Protein AF-A0A832D6B7-F1 (afdb_monomer_lite)

Radius of gyration: 20.9 Å; chains: 1; bounding box: 57×61×55 Å

pLDDT: mean 87.67, std 18.03, range [23.06, 98.88]

Sequence (356 aa):
MDGKKWGWEINDWQTPEWAGSMGLACLLVERELPEDTVAAVKRVVASEATHRAQIPPASGYVSDTKLEENAWQGNILALAAAWLKNSTNASLWLEAAKRYLVNTYTVPFPTGNPLDAWVTTQTLYTDWGCENHGIYHPTYLMVGGMSSGDSLLMAKLADPEIGAELEPFAEYNIMNVWSNNLRYMIMESGELAYPSSSTWTLHDYEHNSYLAWIASHFGDPLARYADARLAALVRQQQLVWGDGRFCGPRVPDGFYREAVEARRTAIAWLHWTFAKHPSGNSIPPDEAVVHFPSVKVLAHRSESGFVSVYYASTRPMGWIEPASFGFPNKCVSYHALLGWNLWAWSIGERPRVSHS

Structure (mmCIF, N/CA/C/O backbone):
data_AF-A0A832D6B7-F1
#
_entry.id   AF-A0A832D6B7-F1
#
loop_
_atom_site.group_PDB
_atom_site.id
_atom_site.type_symbol
_atom_site.label_atom_id
_atom_site.label_alt_id
_atom_site.label_comp_id
_atom_site.label_asym_id
_atom_site.label_entity_id
_atom_site.label_seq_id
_atom_site.pdbx_PDB_ins_code
_atom_site.Cartn_x
_atom_site.Cartn_y
_atom_site.Cartn_z
_atom_site.occupancy
_atom_site.B_iso_or_equiv
_atom_site.auth_seq_id
_atom_site.auth_comp_id
_atom_site.auth_asym_id
_atom_site.auth_atom_id
_atom_site.pdbx_PDB_model_num
ATOM 1 N N . MET A 1 1 ? -10.654 -25.409 21.660 1.00 45.38 1 MET A N 1
ATOM 2 C CA . MET A 1 1 ? -9.736 -24.252 21.660 1.00 45.38 1 MET A CA 1
ATOM 3 C C . MET A 1 1 ? -8.562 -24.609 22.551 1.00 45.38 1 MET A C 1
ATOM 5 O O . MET A 1 1 ? -8.780 -25.248 23.571 1.00 45.38 1 MET A O 1
ATOM 9 N N . ASP A 1 2 ? -7.349 -24.274 22.137 1.00 59.38 2 ASP A N 1
ATOM 10 C CA . ASP A 1 2 ? -6.071 -24.660 22.760 1.00 59.38 2 ASP A CA 1
ATOM 11 C C . ASP A 1 2 ? -5.714 -23.864 24.035 1.00 59.38 2 ASP A C 1
ATOM 13 O O . ASP A 1 2 ? -4.664 -24.087 24.630 1.00 59.38 2 ASP A O 1
ATOM 17 N N . GLY A 1 3 ? -6.586 -22.948 24.473 1.00 58.75 3 GLY A N 1
ATOM 18 C CA . GLY A 1 3 ? -6.397 -22.131 25.675 1.00 58.75 3 GLY A CA 1
ATOM 19 C C . GLY A 1 3 ? -5.452 -20.943 25.484 1.00 58.75 3 GLY A C 1
ATOM 20 O O . GLY A 1 3 ? -5.232 -20.194 26.438 1.00 58.75 3 GLY A O 1
ATOM 21 N N . LYS A 1 4 ? -4.917 -20.741 24.273 1.00 63.59 4 LYS A N 1
ATOM 22 C CA . LYS A 1 4 ? -4.085 -19.583 23.946 1.00 63.59 4 LYS A CA 1
ATOM 23 C C . LYS A 1 4 ? -4.953 -18.350 23.701 1.00 63.59 4 LYS A C 1
ATOM 25 O O . LYS A 1 4 ? -6.092 -18.448 23.240 1.00 63.59 4 LYS A O 1
ATOM 30 N N . LYS A 1 5 ? -4.427 -17.178 24.056 1.00 67.25 5 LYS A N 1
ATOM 31 C CA . LYS A 1 5 ? -5.072 -15.891 23.769 1.00 67.25 5 LYS A CA 1
ATOM 32 C C . LYS A 1 5 ? -4.666 -15.447 22.365 1.00 67.25 5 LYS A C 1
ATOM 34 O O . LYS A 1 5 ? -3.537 -15.675 21.958 1.00 67.25 5 LYS A O 1
ATOM 39 N N . TRP A 1 6 ? -5.599 -14.841 21.637 1.00 73.81 6 TRP A N 1
ATOM 40 C CA . TRP A 1 6 ? -5.310 -14.211 20.350 1.00 73.81 6 TRP A CA 1
ATOM 41 C C . TRP A 1 6 ? -4.464 -12.951 20.563 1.00 73.81 6 TRP A C 1
ATOM 43 O O . TRP A 1 6 ? -4.895 -12.086 21.330 1.00 73.81 6 TRP A O 1
ATOM 53 N N . GLY A 1 7 ? -3.333 -12.851 19.861 1.00 72.44 7 GLY A N 1
ATOM 54 C CA . GLY A 1 7 ? -2.425 -11.699 19.858 1.00 72.44 7 GLY A CA 1
ATOM 55 C C . GLY A 1 7 ? -1.543 -11.576 21.106 1.00 72.44 7 GLY A C 1
ATOM 56 O O . GLY A 1 7 ? -1.633 -12.377 22.039 1.00 72.44 7 GLY A O 1
ATOM 57 N N . TRP A 1 8 ? -0.776 -10.480 21.169 1.00 70.00 8 TRP A N 1
ATOM 58 C CA . TRP A 1 8 ? -0.040 -9.998 22.357 1.00 70.00 8 TRP A CA 1
ATOM 59 C C . TRP A 1 8 ? 1.192 -10.797 22.779 1.00 70.00 8 TRP A C 1
ATOM 61 O O . TRP A 1 8 ? 1.760 -10.502 23.836 1.00 70.00 8 TRP A O 1
ATOM 71 N N . GLU A 1 9 ? 1.634 -11.782 21.997 1.00 68.19 9 GLU A N 1
ATOM 72 C CA . GLU A 1 9 ? 2.932 -12.406 22.242 1.00 68.19 9 GLU A CA 1
ATOM 73 C C . GLU A 1 9 ? 4.076 -11.487 21.776 1.00 68.19 9 GLU A C 1
ATOM 75 O O . GLU A 1 9 ? 3.902 -10.605 20.936 1.00 68.19 9 GLU A O 1
ATOM 80 N N . ILE A 1 10 ? 5.273 -11.670 22.345 1.00 52.56 10 ILE A N 1
ATOM 81 C CA . ILE A 1 10 ? 6.420 -10.742 22.237 1.00 52.56 10 ILE A CA 1
ATOM 82 C C . ILE A 1 10 ? 6.938 -10.517 20.795 1.00 52.56 10 ILE A C 1
ATOM 84 O O . ILE A 1 10 ? 7.781 -9.653 20.590 1.00 52.56 10 ILE A O 1
ATOM 88 N N . ASN A 1 11 ? 6.394 -11.198 19.781 1.00 60.25 11 ASN A N 1
ATOM 89 C CA . ASN A 1 11 ? 6.740 -11.007 18.368 1.00 60.25 11 ASN A CA 1
ATOM 90 C C . ASN A 1 11 ? 5.519 -10.938 17.423 1.00 60.25 11 ASN A C 1
ATOM 92 O O . ASN A 1 11 ? 5.688 -11.033 16.208 1.00 60.25 11 ASN A O 1
ATOM 96 N N . ASP A 1 12 ? 4.304 -10.748 17.944 1.00 71.56 12 ASP A N 1
ATOM 97 C CA . ASP A 1 12 ? 3.050 -10.769 17.170 1.00 71.56 12 ASP A CA 1
ATOM 98 C C . ASP A 1 12 ? 2.774 -9.437 16.451 1.00 71.56 12 ASP A C 1
ATOM 100 O O . ASP A 1 12 ? 1.726 -8.807 16.580 1.00 71.56 12 ASP A O 1
ATOM 104 N N . TRP A 1 13 ? 3.738 -8.957 15.668 1.00 75.62 13 TRP A N 1
ATOM 105 C CA . TRP A 1 13 ? 3.576 -7.700 14.942 1.00 75.62 13 TRP A CA 1
ATOM 106 C C . TRP A 1 13 ? 2.604 -7.817 13.755 1.00 75.62 13 TRP A C 1
ATOM 108 O O . TRP A 1 13 ? 2.063 -6.798 13.339 1.00 75.62 13 TRP A O 1
ATOM 118 N N . GLN A 1 14 ? 2.335 -9.026 13.248 1.00 84.06 14 GLN A N 1
ATOM 119 C CA . GLN A 1 14 ? 1.423 -9.266 12.117 1.00 84.06 14 GLN A CA 1
ATOM 120 C C . GL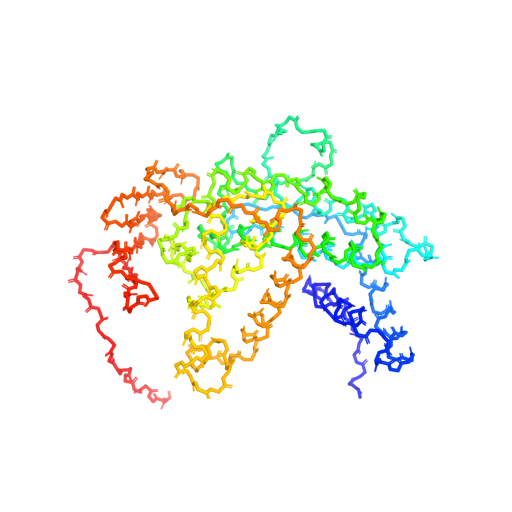N A 1 14 ? -0.040 -9.478 12.533 1.00 84.06 14 GLN A C 1
ATOM 122 O O . GLN A 1 14 ? -0.939 -9.344 11.705 1.00 84.06 14 GLN A O 1
ATOM 127 N N . THR A 1 15 ? -0.325 -9.769 13.807 1.00 87.69 15 THR A N 1
ATOM 128 C CA . THR A 1 15 ? -1.707 -10.040 14.247 1.00 87.69 15 THR A CA 1
ATOM 129 C C . THR A 1 15 ? -2.681 -8.890 13.986 1.00 87.69 15 THR A C 1
ATOM 131 O O . THR A 1 15 ? -3.836 -9.184 13.664 1.00 87.69 15 THR A O 1
ATOM 134 N N . PRO A 1 16 ? -2.274 -7.604 14.014 1.00 88.19 16 PRO A N 1
ATOM 135 C CA . PRO A 1 16 ? -3.167 -6.507 13.656 1.00 88.19 16 PRO A CA 1
ATOM 136 C C . PRO A 1 16 ? -3.587 -6.511 12.182 1.00 88.19 16 PRO A C 1
ATOM 138 O O . PRO A 1 16 ? -4.742 -6.212 11.886 1.00 88.19 16 PRO A O 1
ATOM 141 N N . GLU A 1 17 ? -2.697 -6.893 11.262 1.00 89.88 17 GLU A N 1
ATOM 142 C CA . GLU A 1 17 ? -3.009 -7.034 9.830 1.00 89.88 17 GLU A CA 1
ATOM 143 C C . GLU A 1 17 ? -4.101 -8.098 9.627 1.00 89.88 17 GLU A C 1
ATOM 145 O O . GLU A 1 17 ? -5.111 -7.885 8.942 1.00 89.88 17 GLU A O 1
ATOM 150 N N . TRP A 1 18 ? -3.932 -9.245 10.289 1.00 91.06 18 TRP A N 1
ATOM 151 C CA . TRP A 1 18 ? -4.872 -10.362 10.212 1.00 91.06 18 TRP A CA 1
ATOM 152 C C . TRP A 1 18 ? -6.204 -10.020 10.872 1.00 91.06 18 TRP A C 1
ATOM 154 O O . TRP A 1 18 ? -7.260 -10.313 10.311 1.00 91.06 18 TRP A O 1
ATOM 164 N N . ALA A 1 19 ? -6.173 -9.348 12.024 1.00 93.75 19 ALA A N 1
ATOM 165 C CA . ALA A 1 19 ? -7.371 -8.872 12.701 1.00 93.75 19 ALA A CA 1
ATOM 166 C C . ALA A 1 19 ? -8.118 -7.821 11.868 1.00 93.75 19 ALA A C 1
ATOM 168 O O . ALA A 1 19 ? -9.347 -7.847 11.826 1.00 93.75 19 ALA A O 1
ATOM 169 N N . GLY A 1 20 ? -7.400 -6.936 11.169 1.00 94.75 20 GLY A N 1
ATOM 170 C CA . GLY A 1 20 ? -7.988 -5.946 10.267 1.00 94.75 20 GLY A CA 1
ATOM 171 C C . GLY A 1 20 ? -8.670 -6.613 9.077 1.00 94.75 20 GLY A C 1
ATOM 172 O O . GLY A 1 20 ? -9.814 -6.300 8.757 1.00 94.75 20 GLY A O 1
ATOM 173 N N . SER A 1 21 ? -8.017 -7.611 8.479 1.00 93.75 21 SER A N 1
ATOM 174 C CA . SER A 1 21 ? -8.579 -8.395 7.373 1.00 93.75 21 SER A CA 1
ATOM 175 C C . SER A 1 21 ? -9.798 -9.221 7.793 1.00 93.75 21 SER A C 1
ATOM 177 O O . SER A 1 21 ? -10.819 -9.206 7.106 1.00 93.75 21 SER A O 1
ATOM 179 N N . MET A 1 22 ? -9.730 -9.897 8.945 1.00 95.50 22 MET A N 1
ATOM 180 C CA . MET A 1 22 ? -10.870 -10.603 9.537 1.00 95.50 22 MET A CA 1
ATOM 181 C C . MET A 1 22 ? -12.023 -9.638 9.841 1.00 95.50 22 MET A C 1
ATOM 183 O O . MET A 1 22 ? -13.182 -9.946 9.562 1.00 95.50 22 MET A O 1
ATOM 187 N N . GLY A 1 23 ? -11.711 -8.470 10.405 1.00 97.62 23 GLY A N 1
ATOM 188 C CA . GLY A 1 23 ? -12.686 -7.435 10.718 1.00 97.62 23 GLY A CA 1
ATOM 189 C C . GLY A 1 23 ? -13.381 -6.896 9.469 1.00 97.62 23 GLY A C 1
ATOM 190 O O . GLY A 1 23 ? -14.606 -6.821 9.457 1.00 97.62 23 GLY A O 1
ATOM 191 N N . LEU A 1 24 ? -12.634 -6.598 8.399 1.00 97.62 24 LEU A N 1
ATOM 192 C CA . LEU A 1 24 ? -13.203 -6.175 7.117 1.00 97.62 24 LEU A CA 1
ATOM 193 C C . LEU A 1 24 ? -14.116 -7.257 6.529 1.00 97.62 24 LEU A C 1
ATOM 195 O O . LEU A 1 24 ? -15.226 -6.950 6.105 1.00 97.62 24 LEU A O 1
ATOM 199 N N . ALA A 1 25 ? -13.683 -8.520 6.531 1.00 96.75 25 ALA A N 1
ATOM 200 C CA . ALA A 1 25 ? -14.519 -9.617 6.054 1.00 96.75 25 ALA A CA 1
ATOM 201 C C . ALA A 1 25 ? -15.834 -9.694 6.847 1.00 96.75 25 ALA A C 1
ATOM 203 O O . ALA A 1 25 ? -16.907 -9.752 6.253 1.00 96.75 25 ALA A O 1
ATOM 204 N N . CYS A 1 26 ? -15.765 -9.613 8.180 1.00 98.19 26 CYS A N 1
ATOM 205 C CA . CYS A 1 26 ? -16.951 -9.609 9.034 1.00 98.19 26 CYS A CA 1
ATOM 206 C C . CYS A 1 26 ? -17.854 -8.394 8.792 1.00 98.19 26 CYS A C 1
ATOM 208 O O . CYS A 1 26 ? -19.067 -8.556 8.815 1.00 98.19 26 CYS A O 1
ATOM 210 N N . LEU A 1 27 ? -17.293 -7.203 8.565 1.00 98.06 27 LEU A N 1
ATOM 211 C CA . LEU A 1 27 ? -18.047 -5.995 8.222 1.00 98.06 27 LEU A CA 1
ATOM 212 C C . LEU A 1 27 ? -18.836 -6.186 6.917 1.00 98.06 27 LEU A C 1
ATOM 214 O O . LEU A 1 27 ? -20.018 -5.854 6.856 1.00 98.06 27 LEU A O 1
ATOM 218 N N . LEU A 1 28 ? -18.201 -6.741 5.879 1.00 97.19 28 LEU A N 1
ATOM 219 C CA . LEU A 1 28 ? -18.809 -6.904 4.553 1.00 97.19 28 LEU A CA 1
ATOM 220 C C . LEU A 1 28 ? -20.013 -7.856 4.555 1.00 97.19 28 LEU A C 1
ATOM 222 O O . LEU A 1 28 ? -20.968 -7.624 3.818 1.00 97.19 28 LEU A O 1
ATOM 226 N N . VAL A 1 29 ? -19.983 -8.899 5.390 1.00 97.00 29 VAL A N 1
ATOM 227 C CA . VAL A 1 29 ? -21.064 -9.895 5.505 1.00 97.00 29 VAL A CA 1
ATOM 228 C C . VAL A 1 29 ? -21.764 -9.855 6.866 1.00 97.00 29 VAL A C 1
ATOM 230 O O . VAL A 1 29 ? -22.367 -10.838 7.286 1.00 97.00 29 VAL A O 1
ATOM 233 N N . GLU A 1 30 ? -21.710 -8.723 7.578 1.00 96.81 30 GLU A N 1
ATOM 234 C CA . GLU A 1 30 ? -22.177 -8.611 8.972 1.00 96.81 30 GLU A CA 1
ATOM 235 C C . GLU A 1 30 ? -23.630 -9.084 9.141 1.00 96.81 30 GLU A C 1
ATOM 237 O O . GLU A 1 30 ? -23.966 -9.739 10.123 1.00 96.81 30 GLU A O 1
ATOM 242 N N . ARG A 1 31 ? -24.481 -8.811 8.143 1.00 97.12 31 ARG A N 1
ATOM 243 C CA . ARG A 1 31 ? -25.907 -9.186 8.126 1.00 97.12 31 ARG A CA 1
ATOM 244 C C . ARG A 1 31 ? -26.164 -10.679 7.901 1.00 97.12 31 ARG A C 1
ATOM 246 O O . ARG A 1 31 ? -27.293 -11.123 8.083 1.00 97.12 31 ARG A O 1
ATOM 253 N N . GLU A 1 32 ? -25.154 -11.428 7.476 1.00 97.94 32 GLU A N 1
ATOM 254 C CA . GLU A 1 32 ? -25.234 -12.860 7.164 1.00 97.94 32 GLU A CA 1
ATOM 255 C C . GLU A 1 32 ? -24.622 -13.729 8.274 1.00 97.94 32 GLU A C 1
ATOM 257 O O . GLU A 1 32 ? -24.730 -14.955 8.241 1.00 97.94 32 GLU A O 1
ATOM 262 N N . LEU A 1 33 ? -23.988 -13.106 9.273 1.00 97.81 33 LEU A N 1
ATOM 263 C CA . LEU A 1 33 ? -23.317 -13.785 10.375 1.00 97.81 33 LEU A CA 1
ATOM 264 C C . LEU A 1 33 ? -24.171 -13.778 11.655 1.00 97.81 33 LEU A C 1
ATOM 266 O O . LEU A 1 33 ? -24.911 -12.825 11.901 1.00 97.81 33 LEU A O 1
ATOM 270 N N . PRO A 1 34 ? -24.046 -14.801 12.525 1.00 98.25 34 PRO A N 1
ATOM 271 C CA . PRO A 1 34 ? -24.654 -14.771 13.852 1.00 98.25 34 PRO A CA 1
ATOM 272 C C . PRO A 1 34 ? -24.178 -13.566 14.675 1.00 98.25 34 PRO A C 1
ATOM 274 O O . PRO A 1 34 ? -22.989 -13.238 14.672 1.00 98.25 34 PRO A O 1
ATOM 277 N N . GLU A 1 35 ? -25.079 -12.958 15.450 1.00 97.56 35 GLU A N 1
ATOM 278 C CA . GLU A 1 35 ? -24.768 -11.782 16.280 1.00 97.56 35 GLU A CA 1
ATOM 279 C C . GLU A 1 35 ? -23.586 -12.030 17.232 1.00 97.56 35 GLU A C 1
ATOM 281 O O . GLU A 1 35 ? -22.700 -11.183 17.360 1.00 97.56 35 GLU A O 1
ATOM 286 N N . ASP A 1 36 ? -23.508 -13.222 17.832 1.00 97.75 36 ASP A N 1
ATOM 287 C CA . ASP A 1 36 ? -22.401 -13.614 18.712 1.00 97.75 36 ASP A CA 1
ATOM 288 C C . ASP A 1 36 ? -21.052 -13.675 17.979 1.00 97.75 36 ASP A C 1
ATOM 290 O O . ASP A 1 36 ? -20.014 -13.325 18.553 1.00 97.75 36 ASP A O 1
ATOM 294 N N . THR A 1 37 ? -21.054 -14.084 16.705 1.00 97.50 37 THR A N 1
ATOM 295 C CA . THR A 1 37 ? -19.859 -14.106 15.850 1.00 97.50 37 THR A CA 1
ATOM 296 C C . THR A 1 37 ? -19.395 -12.686 15.556 1.00 97.50 37 THR A C 1
ATOM 298 O O . THR A 1 37 ? -18.225 -12.371 15.775 1.00 97.50 37 THR A O 1
ATOM 301 N N . VAL A 1 38 ? -20.312 -11.805 15.147 1.00 98.38 38 VAL A N 1
ATOM 302 C CA . VAL A 1 38 ? -20.013 -10.385 14.906 1.00 98.38 38 VAL A CA 1
ATOM 303 C C . VAL A 1 38 ? -19.473 -9.730 16.178 1.00 98.38 38 VAL A C 1
ATOM 305 O O . VAL A 1 38 ? -18.436 -9.063 16.154 1.00 98.38 38 VAL A O 1
ATOM 308 N N . ALA A 1 39 ? -20.121 -9.966 17.321 1.00 97.44 39 ALA A N 1
ATOM 309 C CA . ALA A 1 39 ? -19.680 -9.446 18.608 1.00 97.44 39 ALA A CA 1
ATOM 310 C C . ALA A 1 39 ? -18.283 -9.962 18.995 1.00 97.44 39 ALA A C 1
ATOM 312 O O . ALA A 1 39 ? -17.484 -9.205 19.549 1.00 97.44 39 ALA A O 1
ATOM 313 N N . ALA A 1 40 ? -17.959 -11.226 18.706 1.00 96.44 40 ALA A N 1
ATOM 314 C CA . ALA A 1 40 ? -16.630 -11.783 18.948 1.00 96.44 40 ALA A CA 1
ATOM 315 C C . ALA A 1 40 ? -15.550 -11.120 18.086 1.00 96.44 40 ALA A C 1
ATOM 317 O O . ALA A 1 40 ? -14.513 -10.730 18.624 1.00 96.44 40 ALA A O 1
ATOM 318 N N . VAL A 1 41 ? -15.810 -10.919 16.792 1.00 97.31 41 VAL A N 1
ATOM 319 C CA . VAL A 1 41 ? -14.871 -10.234 15.890 1.00 97.31 41 VAL A CA 1
ATOM 320 C C . VAL A 1 41 ? -14.652 -8.787 16.330 1.00 97.31 41 VAL A C 1
ATOM 322 O O . VAL A 1 41 ? -13.507 -8.355 16.460 1.00 97.31 41 VAL A O 1
ATOM 325 N N . LYS A 1 42 ? -15.724 -8.055 16.663 1.00 97.94 42 LYS A N 1
ATOM 326 C CA . LYS A 1 42 ? -15.626 -6.680 17.181 1.00 97.94 42 LYS A CA 1
ATOM 327 C C . LYS A 1 42 ? -14.778 -6.592 18.453 1.00 97.94 42 LYS A C 1
ATOM 329 O O . LYS A 1 42 ? -14.015 -5.640 18.603 1.00 97.94 42 LYS A O 1
ATOM 334 N N . ARG A 1 43 ? -14.849 -7.589 19.349 1.00 96.38 43 ARG A N 1
ATOM 335 C CA . ARG A 1 43 ? -13.975 -7.656 20.537 1.00 96.38 43 ARG A CA 1
ATOM 336 C C . ARG A 1 43 ? -12.502 -7.830 20.169 1.00 96.38 43 ARG A C 1
ATOM 338 O O . ARG A 1 43 ? -11.670 -7.155 20.768 1.00 96.38 43 ARG A O 1
ATOM 345 N N . VAL A 1 44 ? -12.179 -8.693 19.201 1.00 95.56 44 VAL A N 1
ATOM 346 C CA . VAL A 1 44 ? -10.793 -8.862 18.723 1.00 95.56 44 VAL A CA 1
ATOM 347 C C . VAL A 1 44 ? -10.282 -7.558 18.114 1.00 95.56 44 VAL A C 1
ATOM 349 O O . VAL A 1 44 ? -9.216 -7.089 18.505 1.00 95.56 44 VAL A O 1
ATOM 352 N N . VAL A 1 45 ? -11.078 -6.926 17.244 1.00 97.69 45 VAL A N 1
ATOM 353 C CA . VAL A 1 45 ? -10.730 -5.647 16.608 1.00 97.69 45 VAL A CA 1
ATOM 354 C C . VAL A 1 45 ? -10.473 -4.555 17.645 1.00 97.69 45 VAL A C 1
ATOM 356 O O . VAL A 1 45 ? -9.430 -3.906 17.608 1.00 97.69 45 VAL A O 1
ATOM 359 N N . ALA A 1 46 ? -11.379 -4.388 18.612 1.00 97.62 46 ALA A N 1
ATOM 360 C CA . ALA A 1 46 ? -11.217 -3.410 19.685 1.00 97.62 46 ALA A CA 1
ATOM 361 C C . ALA A 1 46 ? -9.961 -3.673 20.530 1.00 97.62 46 ALA A C 1
ATOM 363 O O . ALA A 1 46 ? -9.261 -2.728 20.900 1.00 97.62 46 ALA A O 1
ATOM 364 N N . SER A 1 47 ? -9.676 -4.943 20.840 1.00 95.12 47 SER A N 1
ATOM 365 C CA . SER A 1 47 ? -8.494 -5.336 21.607 1.00 95.12 47 SER A CA 1
ATOM 366 C C . SER A 1 47 ? -7.224 -4.943 20.853 1.00 95.12 47 SER A C 1
ATOM 368 O O . SER A 1 47 ? -6.432 -4.156 21.369 1.00 95.12 47 SER A O 1
ATOM 370 N N . GLU A 1 48 ? -7.051 -5.441 19.626 1.00 95.12 48 GLU A N 1
ATOM 371 C CA . GLU A 1 48 ? -5.857 -5.213 18.798 1.00 95.12 48 GLU A CA 1
ATOM 372 C C . GLU A 1 48 ? -5.625 -3.720 18.534 1.00 95.12 48 GLU A C 1
ATOM 374 O O . GLU A 1 48 ? -4.528 -3.204 18.761 1.00 95.12 48 GLU A O 1
ATOM 379 N N . ALA A 1 49 ? -6.677 -2.983 18.159 1.00 97.12 49 ALA A N 1
ATOM 380 C CA . ALA A 1 49 ? -6.593 -1.543 17.934 1.00 97.12 49 ALA A CA 1
ATOM 381 C C . ALA A 1 49 ? -6.183 -0.777 19.200 1.00 97.12 49 ALA A C 1
ATOM 383 O O . ALA A 1 49 ? -5.369 0.143 19.134 1.00 97.12 49 ALA A O 1
ATOM 384 N N . THR A 1 50 ? -6.707 -1.160 20.370 1.00 96.69 50 THR A N 1
ATOM 385 C CA . THR A 1 50 ? -6.383 -0.484 21.639 1.00 96.69 50 THR A CA 1
ATOM 386 C C . THR A 1 50 ? -4.909 -0.600 21.983 1.00 96.69 50 THR A C 1
ATOM 388 O O . THR A 1 50 ? -4.326 0.355 22.490 1.00 96.69 50 THR A O 1
ATOM 391 N N . HIS A 1 51 ? -4.286 -1.728 21.677 1.00 94.12 51 HIS A N 1
ATOM 392 C CA . HIS A 1 51 ? -2.856 -1.895 21.897 1.00 94.12 51 HIS A CA 1
ATOM 393 C C . HIS A 1 51 ? -1.993 -1.276 20.858 1.00 94.12 51 HIS A C 1
ATOM 395 O O . HIS A 1 51 ? -1.034 -0.592 21.211 1.00 94.12 51 HIS A O 1
ATOM 401 N N . ARG A 1 52 ? -2.361 -1.461 19.593 1.00 94.31 52 ARG A N 1
ATOM 402 C CA . ARG A 1 52 ? -1.620 -0.837 18.520 1.00 94.31 52 ARG A CA 1
ATOM 403 C C . ARG A 1 52 ? -1.603 0.681 18.679 1.00 94.31 52 ARG A C 1
ATOM 405 O O . ARG A 1 52 ? -0.575 1.298 18.439 1.00 94.31 52 ARG A O 1
ATOM 412 N N . ALA A 1 53 ? -2.678 1.276 19.199 1.00 97.25 53 ALA A N 1
ATOM 413 C CA . ALA A 1 53 ? -2.741 2.708 19.474 1.00 97.25 53 ALA A CA 1
ATOM 414 C C . ALA A 1 53 ? -1.717 3.214 20.511 1.00 97.25 53 ALA A C 1
ATOM 416 O O . ALA A 1 53 ? -1.422 4.410 20.511 1.00 97.25 53 ALA A O 1
ATOM 417 N N . GLN A 1 54 ? -1.170 2.335 21.363 1.00 95.25 54 GLN A N 1
ATOM 418 C CA . GLN A 1 54 ? -0.134 2.666 22.355 1.00 95.25 54 GLN A CA 1
ATOM 419 C C . GLN A 1 54 ? 1.293 2.541 21.810 1.00 95.25 54 GLN A C 1
ATOM 421 O O . GLN A 1 54 ? 2.247 2.895 22.501 1.00 95.25 54 GLN A O 1
ATOM 426 N N . ILE A 1 55 ? 1.458 2.016 20.596 1.00 94.69 55 ILE A N 1
ATOM 427 C CA . ILE A 1 55 ? 2.761 1.772 19.983 1.00 94.69 55 ILE A CA 1
ATOM 428 C C . ILE A 1 55 ? 2.984 2.848 18.911 1.00 94.69 55 ILE A C 1
ATOM 430 O O . ILE A 1 55 ? 2.105 3.066 18.075 1.00 94.69 55 ILE A O 1
ATOM 434 N N . PRO A 1 56 ? 4.121 3.564 18.921 1.00 96.56 56 PRO A N 1
ATOM 435 C CA . PRO A 1 56 ? 4.424 4.523 17.867 1.00 96.56 56 PRO A CA 1
ATOM 436 C C . PRO A 1 56 ? 4.782 3.810 16.545 1.00 96.56 56 PRO A C 1
ATOM 438 O O . PRO A 1 56 ? 5.277 2.678 16.571 1.00 96.56 56 PRO A O 1
ATOM 441 N N . PRO A 1 57 ? 4.584 4.462 15.383 1.00 97.31 57 PRO A N 1
ATOM 442 C CA . PRO A 1 57 ? 5.143 3.999 14.114 1.00 97.31 57 PRO A CA 1
ATOM 443 C C . PRO A 1 57 ? 6.669 3.855 14.190 1.00 97.31 57 PRO A C 1
ATOM 445 O O . PRO A 1 57 ? 7.342 4.636 14.869 1.00 97.31 57 PRO A O 1
ATOM 448 N N . ALA A 1 58 ? 7.220 2.863 13.493 1.00 96.31 58 ALA A N 1
ATOM 449 C CA . ALA A 1 58 ? 8.650 2.569 13.507 1.00 96.31 58 ALA A CA 1
ATOM 450 C C . ALA A 1 58 ? 9.381 3.240 12.335 1.00 96.31 58 ALA A C 1
ATOM 452 O O . ALA A 1 58 ? 8.809 3.472 11.272 1.00 96.31 58 ALA A O 1
ATOM 453 N N . SER A 1 59 ? 10.664 3.540 12.532 1.00 97.19 59 SER A N 1
ATOM 454 C CA . SER A 1 59 ? 11.558 4.073 11.499 1.00 97.19 59 SER A CA 1
ATOM 455 C C . SER A 1 59 ? 12.520 2.983 11.027 1.00 97.19 59 SER A C 1
ATOM 457 O O . SER A 1 59 ? 12.973 2.172 11.835 1.00 97.19 59 SER A O 1
ATOM 459 N N . GLY A 1 60 ? 12.850 2.983 9.740 1.00 97.06 60 GLY A N 1
ATOM 460 C CA . GLY A 1 60 ? 13.754 2.022 9.115 1.00 97.06 60 GLY A CA 1
ATOM 461 C C . GLY A 1 60 ? 13.656 2.140 7.601 1.00 97.06 60 GLY A C 1
ATOM 462 O O . GLY A 1 60 ? 12.554 2.149 7.063 1.00 97.06 60 GLY A O 1
ATOM 463 N N . TYR A 1 61 ? 14.794 2.278 6.923 1.00 96.19 61 TYR A N 1
ATOM 464 C CA . TYR A 1 61 ? 14.857 2.464 5.464 1.00 96.19 61 TYR A CA 1
ATOM 465 C C . TYR A 1 61 ? 16.048 1.752 4.803 1.00 96.19 61 TYR A C 1
ATOM 467 O O . TYR A 1 61 ? 16.029 1.529 3.595 1.00 96.19 61 TYR A O 1
ATOM 475 N N . VAL A 1 62 ? 17.074 1.386 5.584 1.00 95.62 62 VAL A N 1
ATOM 476 C CA . VAL A 1 62 ? 18.262 0.658 5.116 1.00 95.62 62 VAL A CA 1
ATOM 477 C C . VAL A 1 62 ? 18.075 -0.819 5.412 1.00 95.62 62 VAL A C 1
ATOM 479 O O . VAL A 1 62 ? 17.969 -1.184 6.581 1.00 95.62 62 VAL A O 1
ATOM 482 N N . SER A 1 63 ? 18.088 -1.661 4.376 1.00 92.31 63 SER A N 1
ATOM 483 C CA . SER A 1 63 ? 17.938 -3.127 4.436 1.00 92.31 63 SER A CA 1
ATOM 484 C C . SER A 1 63 ? 16.651 -3.698 5.056 1.00 92.31 63 SER A C 1
ATOM 486 O O . SER A 1 63 ? 16.287 -4.816 4.700 1.00 92.31 63 SER A O 1
ATOM 488 N N . ASP A 1 64 ? 15.982 -2.973 5.945 1.00 95.12 64 ASP A N 1
ATOM 489 C CA . ASP A 1 64 ? 14.763 -3.347 6.661 1.00 95.12 64 ASP A CA 1
ATOM 490 C C . ASP A 1 64 ? 13.893 -2.092 6.781 1.00 95.12 64 ASP A C 1
ATOM 492 O O . ASP A 1 64 ? 14.054 -1.274 7.697 1.00 95.12 64 ASP A O 1
ATOM 496 N N . THR A 1 65 ? 13.046 -1.870 5.776 1.00 97.00 65 THR A N 1
ATOM 497 C CA . THR A 1 65 ? 12.128 -0.734 5.813 1.00 97.00 65 THR A CA 1
ATOM 498 C C . THR A 1 65 ? 11.033 -0.981 6.843 1.00 97.00 65 THR A C 1
ATOM 500 O O . THR A 1 65 ? 10.669 -2.122 7.091 1.00 97.00 65 THR A O 1
ATOM 503 N N . LYS A 1 66 ? 10.499 0.091 7.438 1.00 96.81 66 LYS A N 1
ATOM 504 C CA . LYS A 1 66 ? 9.315 0.022 8.310 1.00 96.81 66 LYS A CA 1
ATOM 505 C C . LYS A 1 66 ? 8.028 0.517 7.662 1.00 96.81 66 LYS A C 1
ATOM 507 O O . LYS A 1 66 ? 7.008 0.638 8.339 1.00 96.81 66 LYS A O 1
ATOM 512 N N . LEU A 1 67 ? 8.062 0.810 6.356 1.00 96.75 67 LEU A N 1
ATOM 513 C CA . LEU A 1 67 ? 6.883 1.291 5.631 1.00 96.75 67 LEU A CA 1
ATOM 514 C C . LEU A 1 67 ? 5.741 0.268 5.647 1.00 96.75 67 LEU A C 1
ATOM 516 O O . LEU A 1 67 ? 4.596 0.654 5.866 1.00 96.75 67 LEU A O 1
ATOM 520 N N . GLU A 1 68 ? 6.038 -1.014 5.410 1.00 95.00 68 GLU A N 1
ATOM 521 C CA . GLU A 1 68 ? 5.014 -2.051 5.229 1.00 95.00 68 GLU A CA 1
ATOM 522 C C . GLU A 1 68 ? 4.310 -2.297 6.555 1.00 95.00 68 GLU A C 1
ATOM 524 O O . GLU A 1 68 ? 3.083 -2.234 6.636 1.00 95.00 68 GLU A O 1
ATOM 529 N N . GLU A 1 69 ? 5.094 -2.470 7.617 1.00 94.94 69 GLU A N 1
ATOM 530 C CA . GLU A 1 69 ? 4.563 -2.675 8.950 1.00 94.94 69 GLU A CA 1
ATOM 531 C C . GLU A 1 69 ? 3.734 -1.472 9.381 1.00 94.94 69 GLU A C 1
ATOM 533 O O . GLU A 1 69 ? 2.606 -1.662 9.828 1.00 94.94 69 GLU A O 1
ATOM 538 N N . ASN A 1 70 ? 4.229 -0.239 9.202 1.00 97.44 70 ASN A N 1
ATOM 539 C CA . ASN A 1 70 ? 3.463 0.959 9.550 1.00 97.44 70 ASN A CA 1
ATOM 540 C C . ASN A 1 70 ? 2.112 1.005 8.818 1.00 97.44 70 ASN A C 1
ATOM 542 O O . ASN A 1 70 ? 1.091 1.312 9.439 1.00 97.44 70 ASN A O 1
ATOM 546 N N . ALA A 1 71 ? 2.086 0.647 7.536 1.00 97.00 71 ALA A N 1
ATOM 547 C CA . ALA A 1 71 ? 0.864 0.637 6.748 1.00 97.00 71 ALA A CA 1
ATOM 548 C C . ALA A 1 71 ? -0.116 -0.464 7.192 1.00 97.00 71 ALA A C 1
ATOM 550 O O . ALA A 1 71 ? -1.305 -0.190 7.375 1.00 97.00 71 ALA A O 1
ATOM 551 N N . TRP A 1 72 ? 0.370 -1.686 7.444 1.00 95.44 72 TRP A N 1
ATOM 552 C CA . TRP A 1 72 ? -0.436 -2.796 7.977 1.00 95.44 72 TRP A CA 1
ATOM 553 C C . TRP A 1 72 ? -1.053 -2.465 9.331 1.00 95.44 72 TRP A C 1
ATOM 555 O O . TRP A 1 72 ? -2.235 -2.728 9.562 1.00 95.44 72 TRP A O 1
ATOM 565 N N . GLN A 1 73 ? -0.289 -1.824 10.219 1.00 95.50 73 GLN A N 1
ATOM 566 C CA . GLN A 1 73 ? -0.812 -1.382 11.512 1.00 95.50 73 GLN A CA 1
ATOM 567 C C . GLN A 1 73 ? -1.922 -0.334 11.380 1.00 95.50 73 GLN A C 1
ATOM 569 O O . GLN A 1 73 ? -2.821 -0.280 12.224 1.00 95.50 73 GLN A O 1
ATOM 574 N N . GLY A 1 74 ? -1.891 0.480 10.323 1.00 97.06 74 GLY A N 1
ATOM 575 C CA . GLY A 1 74 ? -2.943 1.445 10.018 1.00 97.06 74 GLY A CA 1
ATOM 576 C C . GLY A 1 74 ? -4.309 0.795 9.776 1.00 97.06 74 GLY A C 1
ATOM 577 O O . GLY A 1 74 ? -5.321 1.361 10.193 1.00 97.06 74 GLY A O 1
ATOM 578 N N . ASN A 1 75 ? -4.354 -0.412 9.191 1.00 97.56 75 ASN A N 1
ATOM 579 C CA . ASN A 1 75 ? -5.606 -1.092 8.833 1.00 97.56 75 ASN A CA 1
ATOM 580 C C . ASN A 1 75 ? -6.512 -1.320 10.044 1.00 97.56 75 ASN A C 1
ATOM 582 O O . ASN A 1 75 ? -7.682 -0.934 10.024 1.00 97.56 75 ASN A O 1
ATOM 586 N N . ILE A 1 76 ? -5.979 -1.926 11.113 1.00 97.88 76 ILE A N 1
ATOM 587 C CA . ILE A 1 76 ? -6.793 -2.253 12.289 1.00 97.88 76 ILE A CA 1
ATOM 588 C C . ILE A 1 76 ? -7.318 -0.995 12.980 1.00 97.88 76 ILE A C 1
ATOM 590 O O . ILE A 1 76 ? -8.446 -0.977 13.467 1.00 97.88 76 ILE A O 1
ATOM 594 N N . LEU A 1 77 ? -6.505 0.064 13.009 1.00 98.69 77 LEU A N 1
ATOM 595 C CA . LEU A 1 77 ? -6.827 1.318 13.675 1.00 98.69 77 LEU A CA 1
ATOM 596 C C . LEU A 1 77 ? -7.908 2.076 12.906 1.00 98.69 77 LEU A C 1
ATOM 598 O O . LEU A 1 77 ? -8.879 2.526 13.513 1.00 98.69 77 LEU A O 1
ATOM 602 N N . ALA A 1 78 ? -7.771 2.160 11.580 1.00 98.75 78 ALA A N 1
ATOM 603 C CA . ALA A 1 78 ? -8.754 2.783 10.701 1.00 98.75 78 ALA A CA 1
ATOM 604 C C . ALA A 1 78 ? -10.101 2.046 10.757 1.00 98.75 78 ALA A C 1
ATOM 606 O O . ALA A 1 78 ? -11.144 2.674 10.953 1.00 98.75 78 ALA A O 1
ATOM 607 N N . LEU A 1 79 ? -10.081 0.710 10.669 1.00 98.81 79 LEU A N 1
ATOM 608 C CA . LEU A 1 79 ? -11.291 -0.101 10.775 1.00 98.81 79 LEU A CA 1
ATOM 609 C C . LEU A 1 79 ? -11.955 0.046 12.148 1.00 98.81 79 LEU A C 1
ATOM 611 O O . LEU A 1 79 ? -13.166 0.236 12.216 1.00 98.81 79 LEU A O 1
ATOM 615 N N . ALA A 1 80 ? -11.192 -0.032 13.243 1.00 98.81 80 ALA A N 1
ATOM 616 C CA . ALA A 1 80 ? -11.747 0.092 14.588 1.00 98.81 80 ALA A CA 1
ATOM 617 C C . ALA A 1 80 ? -12.352 1.481 14.827 1.00 98.81 80 ALA A C 1
ATOM 619 O O . ALA A 1 80 ? -13.462 1.576 15.348 1.00 98.81 80 ALA A O 1
ATOM 620 N N . ALA A 1 81 ? -11.663 2.550 14.415 1.00 98.88 81 ALA A N 1
ATOM 621 C CA . ALA A 1 81 ? -12.165 3.917 14.535 1.00 98.88 81 ALA A CA 1
ATOM 622 C C . ALA A 1 81 ? -13.519 4.105 13.830 1.00 98.88 81 ALA A C 1
ATOM 624 O O . ALA A 1 81 ? -14.411 4.743 14.387 1.00 98.88 81 ALA A O 1
ATOM 625 N N . ALA A 1 82 ? -13.689 3.515 12.643 1.00 98.81 82 ALA A N 1
ATOM 626 C CA . ALA A 1 82 ? -14.907 3.643 11.850 1.00 98.81 82 ALA A CA 1
ATOM 627 C C . ALA A 1 82 ? -16.016 2.662 12.281 1.00 98.81 82 ALA A C 1
ATOM 629 O O . ALA A 1 82 ? -17.126 3.071 12.619 1.00 98.81 82 ALA A O 1
ATOM 630 N N . TRP A 1 83 ? -15.728 1.358 12.333 1.00 98.75 83 TRP A N 1
ATOM 631 C CA . TRP A 1 83 ? -16.736 0.319 12.599 1.00 98.75 83 TRP A CA 1
ATOM 632 C C . TRP A 1 83 ? -17.226 0.319 14.050 1.00 98.75 83 TRP A C 1
ATOM 634 O O . TRP A 1 83 ? -18.357 -0.076 14.338 1.00 98.75 83 TRP A O 1
ATOM 644 N N . LEU A 1 84 ? -16.389 0.795 14.975 1.00 98.50 84 LEU A N 1
ATOM 645 C CA . LEU A 1 84 ? -16.689 0.894 16.400 1.00 98.50 84 LEU A CA 1
ATOM 646 C C . LEU A 1 84 ? -16.734 2.357 16.868 1.00 98.50 84 LEU A C 1
ATOM 648 O O . LEU A 1 84 ? -16.378 2.643 18.010 1.00 98.50 84 LEU A O 1
ATOM 652 N N . LYS A 1 85 ? -17.207 3.282 16.021 1.00 98.31 85 LYS A N 1
ATOM 653 C CA . LYS A 1 85 ? -17.194 4.739 16.275 1.00 98.31 85 LYS A CA 1
ATOM 654 C C . LYS A 1 85 ? -17.836 5.203 17.588 1.00 98.31 85 LYS A C 1
ATOM 656 O O . LYS A 1 85 ? -17.463 6.235 18.129 1.00 98.31 85 LYS A O 1
ATOM 661 N N . ASN A 1 86 ? -18.789 4.435 18.120 1.00 97.81 86 ASN A N 1
ATOM 662 C CA . ASN A 1 86 ? -19.464 4.733 19.390 1.00 97.81 86 ASN A CA 1
ATOM 663 C C . ASN A 1 86 ? -18.687 4.231 20.626 1.00 97.81 86 ASN A C 1
ATOM 665 O O . ASN A 1 86 ? -19.142 4.403 21.756 1.00 97.81 86 ASN A O 1
ATOM 669 N N . SER A 1 87 ? -17.543 3.570 20.431 1.00 98.12 87 SER A N 1
ATOM 670 C CA . SER A 1 87 ? -16.637 3.156 21.505 1.00 98.12 87 SER A CA 1
ATOM 671 C C . SER A 1 87 ? -15.991 4.371 22.167 1.00 98.12 87 SER A C 1
ATOM 673 O O . SER A 1 87 ? -15.596 5.322 21.496 1.00 98.12 87 SER A O 1
ATOM 675 N N . THR A 1 88 ? -15.756 4.299 23.477 1.00 97.94 88 THR A N 1
ATOM 676 C CA . THR A 1 88 ? -14.992 5.326 24.207 1.00 97.94 88 THR A CA 1
ATOM 677 C C . THR A 1 88 ? -13.541 5.447 23.728 1.00 97.94 88 THR A C 1
ATOM 679 O O . THR A 1 88 ? -12.912 6.471 23.971 1.00 97.94 88 THR A O 1
ATOM 682 N N . ASN A 1 89 ? -13.013 4.428 23.039 1.00 98.44 89 ASN A N 1
ATOM 683 C CA . ASN A 1 89 ? -11.659 4.423 22.480 1.00 98.44 89 ASN A CA 1
ATOM 684 C C . ASN A 1 89 ? -11.604 4.862 21.003 1.00 98.44 89 ASN A C 1
ATOM 686 O O . ASN A 1 89 ? -10.514 4.905 20.438 1.00 98.44 89 ASN A O 1
ATOM 690 N N . ALA A 1 90 ? -12.732 5.187 20.359 1.00 98.56 90 ALA A N 1
ATOM 691 C CA . ALA A 1 90 ? -12.757 5.476 18.922 1.00 98.56 90 ALA A CA 1
ATOM 692 C C . ALA A 1 90 ? -11.835 6.643 18.525 1.00 98.56 90 ALA A C 1
ATOM 694 O O . ALA A 1 90 ? -11.081 6.531 17.561 1.00 98.56 90 ALA A O 1
ATOM 695 N N . SER A 1 91 ? -11.819 7.723 19.312 1.00 98.56 91 SER A N 1
ATOM 696 C CA . SER A 1 91 ? -10.932 8.872 19.082 1.00 98.56 91 SER A CA 1
ATOM 697 C C . SER A 1 91 ? -9.449 8.519 19.232 1.00 98.56 91 SER A C 1
ATOM 699 O O . SER A 1 91 ? -8.623 8.984 18.450 1.00 98.56 91 SER A O 1
ATOM 701 N N . LEU A 1 92 ? -9.107 7.653 20.192 1.00 98.69 92 LEU A N 1
ATOM 702 C CA . LEU A 1 92 ? -7.749 7.138 20.375 1.00 98.69 92 LEU A CA 1
ATOM 703 C C . LEU A 1 92 ? -7.292 6.341 19.145 1.00 98.69 92 LEU A C 1
ATOM 705 O O . LEU A 1 92 ? -6.165 6.522 18.680 1.00 98.69 92 LEU A O 1
ATOM 709 N N . TRP A 1 93 ? -8.151 5.463 18.622 1.00 98.81 93 TRP A N 1
ATOM 710 C CA . TRP A 1 93 ? -7.837 4.660 17.440 1.00 98.81 93 TRP A CA 1
ATOM 711 C C . TRP A 1 93 ? -7.712 5.522 16.186 1.00 98.81 93 TRP A C 1
ATOM 713 O O . TRP A 1 93 ? -6.785 5.318 15.408 1.00 98.81 93 TRP A O 1
ATOM 723 N N . LEU A 1 94 ? -8.585 6.519 16.025 1.00 98.88 94 LEU A N 1
ATOM 724 C CA . LEU A 1 94 ? -8.547 7.455 14.904 1.00 98.88 94 LEU A CA 1
ATOM 725 C C . LEU A 1 94 ? -7.245 8.258 14.878 1.00 98.88 94 LEU A C 1
ATOM 727 O O . LEU A 1 94 ? -6.571 8.335 13.852 1.00 98.88 94 LEU A O 1
ATOM 731 N N . GLU A 1 95 ? -6.858 8.813 16.024 1.00 98.81 95 GLU A N 1
ATOM 732 C CA . GLU A 1 95 ? -5.607 9.550 16.168 1.00 98.81 95 GLU A CA 1
ATOM 733 C C . GLU A 1 95 ? -4.392 8.655 15.871 1.00 98.81 95 GLU A C 1
ATOM 735 O O . GLU A 1 95 ? -3.449 9.062 15.191 1.00 98.81 95 GLU A O 1
ATOM 740 N N . ALA A 1 96 ? -4.415 7.405 16.336 1.00 98.75 96 ALA A N 1
ATOM 741 C CA . ALA A 1 96 ? -3.369 6.443 16.020 1.00 98.75 96 ALA A CA 1
ATOM 742 C C . ALA A 1 96 ? -3.330 6.085 14.525 1.00 98.75 96 ALA A C 1
ATOM 744 O O . ALA A 1 96 ? -2.239 6.010 13.961 1.00 98.75 96 ALA A O 1
ATOM 745 N N . ALA A 1 97 ? -4.485 5.906 13.875 1.00 98.88 97 ALA A N 1
ATOM 746 C CA . ALA A 1 97 ? -4.567 5.623 12.443 1.00 98.88 97 ALA A CA 1
ATOM 747 C C . ALA A 1 97 ? -3.908 6.744 11.628 1.00 98.88 97 ALA A C 1
ATOM 749 O O . ALA A 1 97 ? -3.058 6.468 10.784 1.00 98.88 97 ALA A O 1
ATOM 750 N N . LYS A 1 98 ? -4.207 8.010 11.949 1.00 98.81 98 LYS A N 1
ATOM 751 C CA . LYS A 1 98 ? -3.565 9.186 11.335 1.00 98.81 98 LYS A CA 1
ATOM 752 C C . LYS A 1 98 ? -2.041 9.147 11.448 1.00 98.81 98 LYS A C 1
ATOM 754 O O . LYS A 1 98 ? -1.348 9.355 10.452 1.00 98.81 98 LYS A O 1
ATOM 759 N N . ARG A 1 99 ? -1.516 8.831 12.642 1.00 98.62 99 ARG A N 1
ATOM 760 C CA . ARG A 1 99 ? -0.066 8.703 12.872 1.00 98.62 99 ARG A CA 1
ATOM 761 C C . ARG A 1 99 ? 0.554 7.616 11.999 1.00 98.62 99 ARG A C 1
ATOM 763 O O . ARG A 1 99 ? 1.575 7.873 11.372 1.00 98.62 99 ARG A O 1
ATOM 770 N N . TYR A 1 100 ? -0.038 6.425 11.950 1.00 98.69 100 TYR A N 1
ATOM 771 C CA . TYR A 1 100 ? 0.495 5.310 11.160 1.00 98.69 100 TYR A CA 1
ATOM 772 C C . TYR A 1 100 ? 0.444 5.575 9.649 1.00 98.69 100 TYR A C 1
ATOM 774 O O . TYR A 1 100 ? 1.427 5.321 8.953 1.00 98.69 100 TYR A O 1
ATOM 782 N N . LEU A 1 101 ? -0.652 6.155 9.152 1.00 98.75 101 LEU A N 1
ATOM 783 C CA . LEU A 1 101 ? -0.822 6.451 7.729 1.00 98.75 101 LEU A CA 1
ATOM 784 C C . LEU A 1 101 ? 0.206 7.474 7.224 1.00 98.75 101 LEU A C 1
ATOM 786 O O . LEU A 1 101 ? 0.922 7.187 6.267 1.00 98.75 101 LEU A O 1
ATOM 790 N N . VAL A 1 102 ? 0.386 8.603 7.921 1.00 98.25 102 VAL A N 1
ATOM 791 C CA . VAL A 1 102 ? 1.414 9.597 7.540 1.00 98.25 102 VAL A CA 1
ATOM 792 C C . VAL A 1 102 ? 2.832 9.030 7.650 1.00 98.25 102 VAL A C 1
ATOM 794 O O . VAL A 1 102 ? 3.706 9.380 6.863 1.00 98.25 102 VAL A O 1
ATOM 797 N N . ASN A 1 103 ? 3.074 8.107 8.583 1.00 98.38 103 ASN A N 1
ATOM 798 C CA . ASN A 1 103 ? 4.389 7.495 8.784 1.00 98.38 103 ASN A CA 1
ATOM 799 C C . ASN A 1 103 ? 4.651 6.250 7.918 1.00 98.38 103 ASN A C 1
ATOM 801 O O . ASN A 1 103 ? 5.627 5.536 8.146 1.00 98.38 103 ASN A O 1
ATOM 805 N N . THR A 1 104 ? 3.811 5.985 6.914 1.00 98.19 104 THR A N 1
ATOM 806 C CA . THR A 1 104 ? 4.033 4.894 5.954 1.00 98.19 104 THR A CA 1
ATOM 807 C C . THR A 1 104 ? 5.128 5.257 4.951 1.00 98.19 104 THR A C 1
ATOM 809 O O . THR A 1 104 ? 6.127 4.548 4.845 1.00 98.19 104 THR A O 1
ATOM 812 N N . TYR A 1 105 ? 4.992 6.387 4.253 1.00 98.00 105 TYR A N 1
ATOM 813 C CA . TYR A 1 105 ? 5.970 6.860 3.271 1.00 98.00 105 TYR A CA 1
ATOM 814 C C . TYR A 1 105 ? 6.623 8.158 3.727 1.00 98.00 105 TYR A C 1
ATOM 816 O O . TYR A 1 105 ? 6.096 9.252 3.509 1.00 98.00 105 TYR A O 1
ATOM 824 N N . THR A 1 106 ? 7.798 8.041 4.339 1.00 97.62 106 THR A N 1
ATOM 825 C CA . THR A 1 106 ? 8.510 9.176 4.926 1.00 97.62 106 THR A CA 1
ATOM 826 C C . THR A 1 106 ? 9.957 9.233 4.460 1.00 97.62 106 THR A C 1
ATOM 828 O O . THR A 1 106 ? 10.658 8.225 4.363 1.00 97.62 106 THR A O 1
ATOM 831 N N . VAL A 1 107 ? 10.405 10.451 4.180 1.00 95.38 107 VAL A N 1
ATOM 832 C CA . VAL A 1 107 ? 11.773 10.808 3.784 1.00 95.38 107 VAL A CA 1
ATOM 833 C C . VAL A 1 107 ? 12.348 11.765 4.841 1.00 95.38 107 VAL A C 1
ATOM 835 O O . VAL A 1 107 ? 11.574 12.384 5.570 1.00 95.38 107 VAL A O 1
ATOM 838 N N . PRO A 1 108 ? 13.681 11.914 4.972 1.00 88.81 108 PRO A N 1
ATOM 839 C CA . PRO A 1 108 ? 14.299 12.635 6.098 1.00 88.81 108 PRO A CA 1
ATOM 840 C C . PRO A 1 108 ? 14.055 14.155 6.128 1.00 88.81 108 PRO A C 1
ATOM 842 O O . PRO A 1 108 ? 14.547 14.831 7.030 1.00 88.81 108 PRO A O 1
ATOM 845 N N . PHE A 1 109 ? 13.316 14.710 5.166 1.00 78.81 109 PHE A N 1
ATOM 846 C CA . PHE A 1 109 ? 13.007 16.134 5.085 1.00 78.81 109 PHE A CA 1
ATOM 847 C C . PHE A 1 109 ? 11.519 16.348 4.795 1.00 78.81 109 PHE A C 1
ATOM 849 O O . PHE A 1 109 ? 10.927 15.541 4.076 1.00 78.81 109 PHE A O 1
ATOM 856 N N . PRO A 1 110 ? 10.917 17.434 5.315 1.00 72.44 110 PRO A N 1
ATOM 857 C CA . PRO A 1 110 ? 9.534 17.772 5.014 1.00 72.44 110 PRO A CA 1
ATOM 858 C C . PRO A 1 110 ? 9.338 17.929 3.504 1.00 72.44 110 PRO A C 1
ATOM 860 O O . PRO A 1 110 ? 10.169 18.508 2.802 1.00 72.44 110 PRO A O 1
ATOM 863 N N . THR A 1 111 ? 8.217 17.411 3.018 1.00 75.56 111 THR A N 1
ATOM 864 C CA . THR A 1 111 ? 7.824 17.466 1.605 1.00 75.56 111 THR A CA 1
ATOM 865 C C . THR A 1 111 ? 7.125 18.781 1.241 1.00 75.56 111 THR A C 1
ATOM 867 O O . THR A 1 111 ? 6.780 19.000 0.082 1.00 75.56 111 THR A O 1
ATOM 870 N N . GLY A 1 112 ? 6.929 19.669 2.224 1.00 81.94 112 GLY A N 1
ATOM 871 C CA . GLY A 1 112 ? 6.125 20.885 2.101 1.00 81.94 112 GLY A CA 1
ATOM 872 C C . GLY A 1 112 ? 4.630 20.624 2.305 1.00 81.94 112 GLY A C 1
ATOM 873 O O . GLY A 1 112 ? 3.807 21.484 1.994 1.00 81.94 112 GLY A O 1
ATOM 874 N N . ASN A 1 113 ? 4.269 19.443 2.810 1.00 90.19 113 ASN A N 1
ATOM 875 C CA . ASN A 1 113 ? 2.895 19.035 3.054 1.00 90.19 113 ASN A CA 1
ATOM 876 C C . ASN A 1 113 ? 2.468 19.461 4.475 1.00 90.19 113 ASN A C 1
ATOM 878 O O . ASN A 1 113 ? 3.240 19.286 5.418 1.00 90.19 113 ASN A O 1
ATOM 882 N N . PRO A 1 114 ? 1.239 19.971 4.685 1.00 92.12 114 PRO A N 1
ATOM 883 C CA . PRO A 1 114 ? 0.745 20.313 6.024 1.00 92.12 114 PRO A CA 1
ATOM 884 C C . PRO A 1 114 ? 0.827 19.172 7.053 1.00 92.12 114 PRO A C 1
ATOM 886 O O . PRO A 1 114 ? 0.942 19.427 8.251 1.00 92.12 114 PRO A O 1
ATOM 889 N N . LEU A 1 115 ? 0.787 17.918 6.597 1.00 96.06 115 LEU A N 1
ATOM 890 C CA . LEU A 1 115 ? 0.912 16.731 7.438 1.00 96.06 115 LEU A CA 1
ATOM 891 C C . LEU A 1 115 ? 2.358 16.393 7.822 1.00 96.06 115 LEU A C 1
ATOM 893 O O . LEU A 1 115 ? 2.555 15.509 8.647 1.00 96.06 115 LEU A O 1
ATOM 897 N N . ASP A 1 116 ? 3.368 17.114 7.323 1.00 93.62 116 ASP A N 1
ATOM 898 C CA . ASP A 1 116 ? 4.771 16.895 7.706 1.00 93.62 116 ASP A CA 1
ATOM 899 C C . ASP A 1 116 ? 4.983 17.024 9.230 1.00 93.62 116 ASP A C 1
ATOM 901 O O . ASP A 1 116 ? 5.858 16.374 9.793 1.00 93.62 116 ASP A O 1
ATOM 905 N N . ALA A 1 117 ? 4.141 17.796 9.929 1.00 93.69 117 ALA A N 1
ATOM 906 C CA . ALA A 1 117 ? 4.165 17.909 11.391 1.00 93.69 117 ALA A CA 1
ATOM 907 C C . ALA A 1 117 ? 3.814 16.600 12.136 1.00 93.69 117 ALA A C 1
ATOM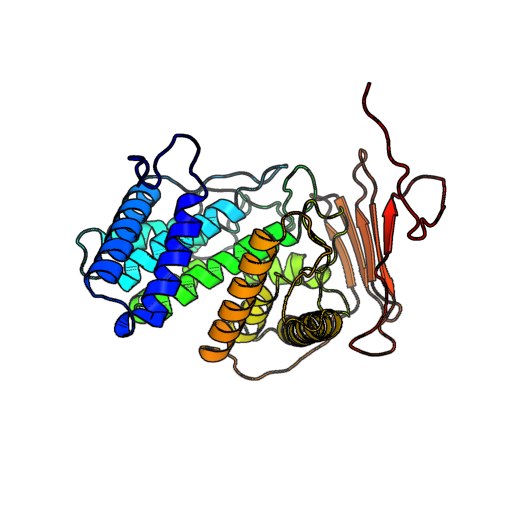 909 O O . ALA A 1 117 ? 4.065 16.496 13.335 1.00 93.69 117 ALA A O 1
ATOM 910 N N . TRP A 1 118 ? 3.232 15.614 11.447 1.00 96.44 118 TRP A N 1
ATOM 911 C CA . TRP A 1 118 ? 2.880 14.296 11.989 1.00 96.44 118 TRP A CA 1
ATOM 912 C C . TRP A 1 118 ? 3.964 13.239 11.738 1.00 96.44 118 TRP A C 1
ATOM 914 O O . TRP A 1 118 ? 3.857 12.111 12.230 1.00 96.44 118 TRP A O 1
ATOM 924 N N . VAL A 1 119 ? 5.001 13.573 10.968 1.00 97.19 119 VAL A N 1
ATOM 925 C CA . VAL A 1 119 ? 6.076 12.646 10.610 1.00 97.19 119 VAL A CA 1
ATOM 926 C C . VAL A 1 119 ? 7.043 12.479 11.782 1.00 97.19 119 VAL A C 1
ATOM 928 O O . VAL A 1 119 ? 7.631 13.436 12.279 1.00 97.19 119 VAL A O 1
ATOM 931 N N . THR A 1 120 ? 7.241 11.231 12.201 1.00 96.88 120 THR A N 1
ATOM 932 C CA . THR A 1 120 ? 8.171 10.815 13.264 1.00 96.88 120 THR A CA 1
ATOM 933 C C . THR A 1 120 ? 9.146 9.732 12.799 1.00 96.88 120 THR A C 1
ATOM 935 O O . THR A 1 120 ? 9.886 9.175 13.608 1.00 96.88 120 THR A O 1
ATOM 938 N N . THR A 1 121 ? 9.125 9.383 11.513 1.00 97.31 121 THR A N 1
ATOM 939 C CA . THR A 1 121 ? 9.855 8.245 10.943 1.00 97.31 121 THR A CA 1
ATOM 940 C C . THR A 1 121 ? 10.598 8.642 9.673 1.00 97.31 121 THR A C 1
ATOM 942 O O . THR A 1 121 ? 10.313 9.671 9.063 1.00 97.31 121 THR A O 1
ATOM 945 N N . GLN A 1 122 ? 11.537 7.792 9.266 1.00 97.50 122 GLN A N 1
ATOM 946 C CA . GLN A 1 122 ? 12.072 7.739 7.915 1.00 97.50 122 GLN A CA 1
ATOM 947 C C . GLN A 1 122 ? 11.954 6.293 7.434 1.00 97.50 122 GLN A C 1
ATOM 949 O O . GLN A 1 122 ? 12.601 5.400 7.989 1.00 97.50 122 GLN A O 1
ATOM 954 N N . THR A 1 123 ? 11.140 6.062 6.408 1.00 98.06 123 THR A N 1
ATOM 955 C CA . THR A 1 123 ? 10.912 4.723 5.853 1.00 98.06 123 THR A CA 1
ATOM 956 C C . THR A 1 123 ? 11.503 4.525 4.459 1.00 98.06 123 THR A C 1
ATOM 958 O O . THR A 1 123 ? 11.677 3.386 4.016 1.00 98.06 123 THR A O 1
ATOM 961 N N . LEU A 1 124 ? 11.867 5.622 3.790 1.00 98.00 124 LEU A N 1
ATOM 962 C CA . LEU A 1 124 ? 12.382 5.655 2.425 1.00 98.00 124 LEU A CA 1
ATOM 963 C C . LEU A 1 124 ? 13.710 6.415 2.317 1.00 98.00 124 LEU A C 1
ATOM 965 O O . LEU A 1 124 ? 14.073 7.253 3.154 1.00 98.00 124 LEU A O 1
ATOM 969 N N . TYR A 1 125 ? 14.424 6.145 1.226 1.00 97.12 125 TYR A N 1
ATOM 970 C CA . TYR A 1 125 ? 15.500 7.006 0.744 1.00 97.12 125 TYR A CA 1
ATOM 971 C C . TYR A 1 125 ? 14.934 8.272 0.086 1.00 97.12 125 TYR A C 1
ATOM 973 O O . TYR A 1 125 ? 13.766 8.338 -0.295 1.00 97.12 125 TYR A O 1
ATOM 981 N N . THR A 1 126 ? 15.775 9.294 -0.082 1.00 94.06 126 THR A N 1
ATOM 982 C CA . THR A 1 126 ? 15.375 10.584 -0.675 1.00 94.06 126 THR A CA 1
ATOM 983 C C . THR A 1 126 ? 14.998 10.495 -2.156 1.00 94.06 126 THR A C 1
ATOM 985 O O . THR A 1 126 ? 14.362 11.409 -2.668 1.00 94.06 126 THR A O 1
ATOM 988 N N . ASP A 1 127 ? 15.381 9.418 -2.845 1.00 93.38 127 ASP A N 1
ATOM 989 C CA . ASP A 1 127 ? 14.969 9.101 -4.220 1.00 93.38 127 ASP A CA 1
ATOM 990 C C . ASP A 1 127 ? 13.692 8.236 -4.276 1.00 93.38 127 ASP A C 1
ATOM 992 O O . ASP A 1 127 ? 13.374 7.654 -5.314 1.00 93.38 127 ASP A O 1
ATOM 996 N N . TRP A 1 128 ? 12.957 8.148 -3.159 1.00 96.38 128 TRP A N 1
ATOM 997 C CA . TRP A 1 128 ? 11.738 7.348 -2.990 1.00 96.38 128 TRP A CA 1
ATOM 998 C C . TRP A 1 128 ? 11.941 5.837 -3.166 1.00 96.38 128 TRP A C 1
ATOM 1000 O O . TRP A 1 128 ? 10.969 5.088 -3.254 1.00 96.38 128 TRP A O 1
ATOM 1010 N N . GLY A 1 129 ? 13.194 5.373 -3.197 1.00 95.94 129 GLY A N 1
ATOM 1011 C CA . GLY A 1 129 ? 13.520 3.958 -3.117 1.00 95.94 129 GLY A CA 1
ATOM 1012 C C . GLY A 1 129 ? 13.328 3.410 -1.702 1.00 95.94 129 GLY A C 1
ATOM 1013 O O . GLY A 1 129 ? 13.467 4.132 -0.711 1.00 95.94 129 GLY A O 1
ATOM 1014 N N . CYS A 1 130 ? 13.060 2.109 -1.601 1.00 95.50 130 CYS A N 1
ATOM 1015 C CA . CYS A 1 130 ? 13.133 1.375 -0.341 1.00 95.50 130 CYS A CA 1
ATOM 1016 C C . CYS A 1 130 ? 14.035 0.151 -0.491 1.00 95.50 130 CYS A C 1
ATOM 1018 O O . CYS A 1 130 ? 14.106 -0.456 -1.566 1.00 95.50 130 CYS A O 1
ATOM 1020 N N . GLU A 1 131 ? 14.679 -0.236 0.605 1.00 94.88 131 GLU A N 1
ATOM 1021 C CA . GLU A 1 131 ? 15.267 -1.559 0.740 1.00 94.88 131 GLU A CA 1
ATOM 1022 C C . GLU A 1 131 ? 14.462 -2.389 1.735 1.00 94.88 131 GLU A C 1
ATOM 1024 O O . GLU A 1 131 ? 14.048 -1.890 2.780 1.00 94.88 131 GLU A O 1
ATOM 1029 N N . ASN A 1 132 ? 14.281 -3.667 1.417 1.00 93.69 132 ASN A N 1
ATOM 1030 C CA . ASN A 1 132 ? 13.867 -4.669 2.384 1.00 93.69 132 ASN A CA 1
ATOM 1031 C C . ASN A 1 132 ? 14.605 -5.982 2.128 1.00 93.69 132 ASN A C 1
ATOM 1033 O O . ASN A 1 132 ? 14.980 -6.273 0.991 1.00 93.69 132 ASN A O 1
ATOM 1037 N N . HIS A 1 133 ? 14.850 -6.765 3.177 1.00 92.38 133 HIS A N 1
ATOM 1038 C CA . HIS A 1 133 ? 15.695 -7.964 3.116 1.00 92.38 133 HIS A CA 1
ATOM 1039 C C . HIS A 1 133 ? 17.069 -7.701 2.456 1.00 92.38 133 HIS A C 1
ATOM 1041 O O . HIS A 1 133 ? 17.627 -8.562 1.774 1.00 92.38 133 HIS A O 1
ATOM 1047 N N . GLY A 1 134 ? 17.617 -6.495 2.647 1.00 91.00 134 GLY A N 1
ATOM 1048 C CA . GLY A 1 134 ? 18.926 -6.089 2.123 1.00 91.00 134 GLY A CA 1
ATOM 1049 C C . GLY A 1 134 ? 18.989 -5.790 0.619 1.00 91.00 134 GLY A C 1
ATOM 1050 O O . GLY A 1 134 ? 20.092 -5.677 0.083 1.00 91.00 134 GLY A O 1
ATOM 1051 N N . ILE A 1 135 ? 17.851 -5.677 -0.072 1.00 92.62 135 ILE A N 1
ATOM 1052 C CA . ILE A 1 135 ? 17.784 -5.363 -1.508 1.00 92.62 135 ILE A CA 1
ATOM 1053 C C . ILE A 1 135 ? 16.727 -4.297 -1.803 1.00 92.62 135 ILE A C 1
ATOM 1055 O O . ILE A 1 135 ? 15.786 -4.132 -1.031 1.00 92.62 135 ILE A O 1
ATOM 1059 N N . TYR A 1 136 ? 16.839 -3.609 -2.947 1.00 94.38 136 TYR A N 1
ATOM 1060 C CA . TYR A 1 136 ? 15.730 -2.806 -3.480 1.00 94.38 136 TYR A CA 1
ATOM 1061 C C . TYR A 1 136 ? 14.471 -3.671 -3.568 1.00 94.38 136 TYR A C 1
ATOM 1063 O O . TYR A 1 136 ? 14.572 -4.815 -4.015 1.00 94.38 136 TYR A O 1
ATOM 1071 N N . HIS A 1 137 ? 13.305 -3.163 -3.165 1.00 92.38 137 HIS A N 1
ATOM 1072 C CA . HIS A 1 137 ? 12.105 -3.998 -3.151 1.00 92.38 137 HIS A CA 1
ATOM 1073 C C . HIS A 1 137 ? 10.832 -3.254 -3.592 1.00 92.38 137 HIS A C 1
ATOM 1075 O O . HIS A 1 137 ? 10.088 -2.743 -2.754 1.00 92.38 137 HIS A O 1
ATOM 1081 N N . PRO A 1 138 ? 10.497 -3.254 -4.898 1.00 93.88 138 PRO A N 1
ATOM 1082 C CA . PRO A 1 138 ? 9.308 -2.561 -5.400 1.00 93.88 138 PRO A CA 1
ATOM 1083 C C . PRO A 1 138 ? 7.997 -3.132 -4.837 1.00 93.88 138 PRO A C 1
ATOM 1085 O O . PRO A 1 138 ? 7.052 -2.375 -4.644 1.00 93.88 138 PRO A O 1
ATOM 1088 N N . THR A 1 139 ? 7.935 -4.426 -4.480 1.00 92.25 139 THR A N 1
ATOM 1089 C CA . THR A 1 139 ? 6.777 -4.969 -3.735 1.00 92.25 139 THR A CA 1
ATOM 1090 C C . THR A 1 139 ? 6.559 -4.264 -2.409 1.00 92.25 139 THR A C 1
ATOM 1092 O O . THR A 1 139 ? 5.425 -3.924 -2.127 1.00 92.25 139 THR A O 1
ATOM 1095 N N . TYR A 1 140 ? 7.598 -4.026 -1.602 1.00 94.31 140 TYR A N 1
ATOM 1096 C CA . TYR A 1 140 ? 7.400 -3.400 -0.291 1.00 94.31 140 TYR A CA 1
ATOM 1097 C C . TYR A 1 140 ? 6.907 -1.973 -0.465 1.00 94.31 140 TYR A C 1
ATOM 1099 O O . TYR A 1 140 ? 5.902 -1.617 0.140 1.00 94.31 140 TYR A O 1
ATOM 1107 N N . LEU A 1 141 ? 7.519 -1.206 -1.381 1.00 95.50 141 LEU A N 1
ATOM 1108 C CA . LEU A 1 141 ? 6.968 0.084 -1.797 1.00 95.50 141 LEU A CA 1
ATOM 1109 C C . LEU A 1 141 ? 5.478 -0.055 -2.114 1.00 95.50 141 LEU A C 1
ATOM 1111 O O . LEU A 1 141 ? 4.680 0.606 -1.468 1.00 95.50 141 LEU A O 1
ATOM 1115 N N . MET A 1 142 ? 5.090 -0.947 -3.023 1.00 95.62 142 MET A N 1
ATOM 1116 C CA . MET A 1 142 ? 3.691 -1.175 -3.390 1.00 95.62 142 MET A CA 1
ATOM 1117 C C . MET A 1 142 ? 2.799 -1.534 -2.187 1.00 95.62 142 MET A C 1
ATOM 1119 O O . MET A 1 142 ? 1.754 -0.909 -2.017 1.00 95.62 142 MET A O 1
ATOM 1123 N N . VAL A 1 143 ? 3.213 -2.464 -1.318 1.00 95.50 143 VAL A N 1
ATOM 1124 C CA . VAL A 1 143 ? 2.418 -2.912 -0.162 1.00 95.50 143 VAL A CA 1
ATOM 1125 C C . VAL A 1 143 ? 2.172 -1.774 0.824 1.00 95.50 143 VAL A C 1
ATOM 1127 O O . VAL A 1 143 ? 1.066 -1.685 1.356 1.00 95.50 143 VAL A O 1
ATOM 1130 N N . GLY A 1 144 ? 3.145 -0.882 1.040 1.00 97.12 144 GLY A N 1
ATOM 1131 C CA . GLY A 1 144 ? 2.949 0.297 1.886 1.00 97.12 144 GLY A CA 1
ATOM 1132 C C . GLY A 1 144 ? 1.750 1.127 1.423 1.00 97.12 144 GLY A C 1
ATOM 1133 O O . GLY A 1 144 ? 0.791 1.322 2.163 1.00 97.12 144 GLY A O 1
ATOM 1134 N N . GLY A 1 145 ? 1.750 1.536 0.156 1.00 97.69 145 GLY A N 1
ATOM 1135 C CA . GLY A 1 145 ? 0.692 2.377 -0.401 1.00 97.69 145 GLY A CA 1
ATOM 1136 C C . GLY A 1 145 ? -0.627 1.634 -0.580 1.00 97.69 145 GLY A C 1
ATOM 1137 O O . GLY A 1 145 ? -1.690 2.205 -0.348 1.00 97.69 145 GLY A O 1
ATOM 1138 N N . MET A 1 146 ? -0.563 0.348 -0.927 1.00 97.44 146 MET A N 1
ATOM 1139 C CA . MET A 1 146 ? -1.720 -0.543 -0.976 1.00 97.44 146 MET A CA 1
ATOM 1140 C C . MET A 1 146 ? -2.413 -0.600 0.380 1.00 97.44 146 MET A C 1
ATOM 1142 O O . MET A 1 146 ? -3.617 -0.413 0.463 1.00 97.44 146 MET A O 1
ATOM 1146 N N . SER A 1 147 ? -1.654 -0.795 1.456 1.00 97.50 147 SER A N 1
ATOM 1147 C CA . SER A 1 147 ? -2.210 -0.958 2.799 1.00 97.50 147 SER A CA 1
ATOM 1148 C C . SER A 1 147 ? -2.712 0.370 3.377 1.00 97.50 147 SER A C 1
ATOM 1150 O O . SER A 1 147 ? -3.712 0.392 4.100 1.00 97.50 147 SER A O 1
ATOM 1152 N N . SER A 1 148 ? -2.106 1.507 3.015 1.00 98.44 148 SER A N 1
ATOM 1153 C CA . SER A 1 148 ? -2.718 2.823 3.254 1.00 98.44 148 SER A CA 1
ATOM 1154 C C . SER A 1 148 ? -4.070 2.939 2.540 1.00 98.44 148 SER A C 1
ATOM 1156 O O . SER A 1 148 ? -5.038 3.433 3.125 1.00 98.44 148 SER A O 1
ATOM 1158 N N . GLY A 1 149 ? -4.160 2.414 1.316 1.00 98.19 149 GLY A N 1
ATOM 1159 C CA . GLY A 1 149 ? -5.397 2.368 0.551 1.00 98.19 149 GLY A CA 1
ATOM 1160 C C . GLY A 1 149 ? -6.478 1.473 1.147 1.00 98.19 149 GLY A C 1
ATOM 1161 O O . GLY A 1 149 ? -7.625 1.903 1.306 1.00 98.19 149 GLY A O 1
ATOM 1162 N N . ASP A 1 150 ? -6.094 0.272 1.577 1.00 97.56 150 ASP A N 1
ATOM 1163 C CA . ASP A 1 150 ? -6.938 -0.655 2.329 1.00 97.56 150 ASP A CA 1
ATOM 1164 C C . ASP A 1 150 ? -7.506 0.030 3.579 1.00 97.56 150 ASP A C 1
ATOM 1166 O O . ASP A 1 150 ? -8.702 -0.068 3.839 1.00 97.56 150 ASP A O 1
ATOM 1170 N N . SER A 1 151 ? -6.683 0.777 4.326 1.00 98.44 151 SER A N 1
ATOM 1171 C CA . SER A 1 151 ? -7.123 1.495 5.533 1.00 98.44 151 SER A CA 1
ATOM 1172 C C . SER A 1 151 ? -8.231 2.502 5.229 1.00 98.44 151 SER A C 1
ATOM 1174 O O . SER A 1 151 ? -9.241 2.543 5.936 1.00 98.44 151 SER A O 1
ATOM 1176 N N . LEU A 1 152 ? -8.065 3.304 4.170 1.00 98.62 152 LEU A N 1
ATOM 1177 C CA . LEU A 1 152 ? -9.082 4.275 3.769 1.00 98.62 152 LEU A CA 1
ATOM 1178 C C . LEU A 1 152 ? -10.362 3.579 3.306 1.00 98.62 152 LEU A C 1
ATOM 1180 O O . LEU A 1 152 ? -11.460 4.004 3.666 1.00 98.62 152 LEU A O 1
ATOM 1184 N N . LEU A 1 153 ? -10.232 2.515 2.512 1.00 98.31 153 LEU A N 1
ATOM 1185 C CA . LEU A 1 153 ? -11.370 1.743 2.027 1.00 98.31 153 LEU A CA 1
ATOM 1186 C C . LEU A 1 153 ? -12.147 1.111 3.191 1.00 98.31 153 LEU A C 1
ATOM 1188 O O . LEU A 1 153 ? -13.365 1.256 3.252 1.00 98.31 153 LEU A O 1
ATOM 1192 N N . MET A 1 154 ? -11.451 0.470 4.134 1.00 98.25 154 MET A N 1
ATOM 1193 C CA . MET A 1 154 ? -12.040 -0.099 5.351 1.00 98.25 154 MET A CA 1
ATOM 1194 C C . MET A 1 154 ? -12.812 0.958 6.143 1.00 98.25 154 MET A C 1
ATOM 1196 O O . MET A 1 154 ? -13.959 0.721 6.521 1.00 98.25 154 MET A O 1
ATOM 1200 N N . ALA A 1 155 ? -12.209 2.133 6.356 1.00 98.62 155 ALA A N 1
ATOM 1201 C CA . ALA A 1 155 ? -12.861 3.230 7.059 1.00 98.62 155 ALA A CA 1
ATOM 1202 C C . ALA A 1 155 ? -14.113 3.712 6.316 1.00 98.62 155 ALA A C 1
ATOM 1204 O O . ALA A 1 155 ? -15.175 3.771 6.920 1.00 98.62 155 ALA A O 1
ATOM 1205 N N . LYS A 1 156 ? -14.030 3.970 5.004 1.00 98.00 156 LYS A N 1
ATOM 1206 C CA . LYS A 1 156 ? -15.167 4.432 4.186 1.00 98.00 156 LYS A CA 1
ATOM 1207 C C . LYS A 1 156 ? -16.334 3.448 4.155 1.00 98.00 156 LYS A C 1
ATOM 1209 O O . LYS A 1 156 ? -17.484 3.877 4.188 1.00 98.00 156 LYS A O 1
ATOM 1214 N N . LEU A 1 157 ? -16.043 2.149 4.070 1.00 97.94 157 LEU A N 1
ATOM 1215 C CA . LEU A 1 157 ? -17.061 1.095 4.074 1.00 97.94 157 LEU A CA 1
ATOM 1216 C C . LEU A 1 157 ? -17.797 1.013 5.415 1.00 97.94 157 LEU A C 1
ATOM 1218 O O . LEU A 1 157 ? -18.994 0.738 5.435 1.00 97.94 157 LEU A O 1
ATOM 1222 N N . ALA A 1 158 ? -17.087 1.238 6.521 1.00 98.25 158 ALA A N 1
ATOM 1223 C CA . ALA A 1 158 ? -17.655 1.184 7.862 1.00 98.25 158 ALA A CA 1
ATOM 1224 C C . ALA A 1 158 ? -18.369 2.487 8.258 1.00 98.25 158 ALA A C 1
ATOM 1226 O O . ALA A 1 158 ? -19.464 2.447 8.818 1.00 98.25 158 ALA A O 1
ATOM 1227 N N . ASP A 1 159 ? -17.746 3.632 7.979 1.00 98.56 159 ASP A N 1
ATOM 1228 C CA . ASP A 1 159 ? -18.264 4.966 8.258 1.00 98.56 159 ASP A CA 1
ATOM 1229 C C . ASP A 1 159 ? -17.659 6.020 7.295 1.00 98.56 159 ASP A C 1
ATOM 1231 O O . ASP A 1 159 ? -16.471 6.350 7.393 1.00 98.56 159 ASP A O 1
ATOM 1235 N N . PRO A 1 160 ? -18.454 6.588 6.367 1.00 97.75 160 PRO A N 1
ATOM 1236 C CA . PRO A 1 160 ? -17.958 7.554 5.387 1.00 97.75 160 PRO A CA 1
ATOM 1237 C C . PRO A 1 160 ? -17.380 8.850 5.973 1.00 97.75 160 PRO A C 1
ATOM 1239 O O . PRO A 1 160 ? -16.514 9.448 5.335 1.00 97.75 160 PRO A O 1
ATOM 1242 N N . GLU A 1 161 ? -17.830 9.296 7.151 1.00 98.50 161 GLU A N 1
ATOM 1243 C CA . GLU A 1 161 ? -17.330 10.528 7.780 1.00 98.50 161 GLU A CA 1
ATOM 1244 C C . GLU A 1 161 ? -15.917 10.306 8.324 1.00 98.50 161 GLU A C 1
ATOM 1246 O O . GLU A 1 161 ? -15.009 11.085 8.027 1.00 98.50 161 GLU A O 1
ATOM 1251 N N . ILE A 1 162 ? -15.697 9.185 9.020 1.00 98.69 162 ILE A N 1
ATOM 1252 C CA . ILE A 1 162 ? -14.356 8.773 9.462 1.00 98.69 162 ILE A CA 1
ATOM 1253 C C . ILE A 1 162 ? -13.443 8.505 8.260 1.00 98.69 162 ILE A C 1
ATOM 1255 O O . ILE A 1 162 ? -12.271 8.887 8.265 1.00 98.69 162 ILE A O 1
ATOM 1259 N N . GLY A 1 163 ? -13.979 7.889 7.203 1.00 98.50 163 GLY A N 1
ATOM 1260 C CA . GLY A 1 163 ? -13.265 7.712 5.941 1.00 98.50 163 GLY A CA 1
ATOM 1261 C C . GLY A 1 163 ? -12.797 9.042 5.340 1.00 98.50 163 GLY A C 1
ATOM 1262 O O . GLY A 1 163 ? -11.636 9.161 4.959 1.00 98.50 163 GLY A O 1
ATOM 1263 N N . ALA A 1 164 ? -13.661 10.057 5.289 1.00 98.50 164 ALA A N 1
ATOM 1264 C CA . ALA A 1 164 ? -13.299 11.385 4.792 1.00 98.50 164 ALA A CA 1
ATOM 1265 C C . ALA A 1 164 ? -12.224 12.066 5.658 1.00 98.50 164 ALA A C 1
ATOM 1267 O O . ALA A 1 164 ? -11.333 12.725 5.126 1.00 98.50 164 ALA A O 1
ATOM 1268 N N . GLU A 1 165 ? -12.267 11.878 6.978 1.00 98.69 165 GLU A N 1
ATOM 1269 C CA . GLU A 1 165 ? -11.262 12.424 7.895 1.00 98.69 165 GLU A CA 1
ATOM 1270 C C . GLU A 1 165 ? -9.878 11.771 7.724 1.00 98.69 165 GLU A C 1
ATOM 1272 O O . GLU A 1 165 ? -8.853 12.447 7.838 1.00 98.69 165 GLU A O 1
ATOM 1277 N N . LEU A 1 166 ? -9.832 10.466 7.432 1.00 98.75 166 LEU A N 1
ATOM 1278 C CA . LEU A 1 166 ? -8.582 9.723 7.233 1.00 98.75 166 LEU A CA 1
ATOM 1279 C C . LEU A 1 166 ? -7.966 9.902 5.846 1.00 98.75 166 LEU A C 1
ATOM 1281 O O . LEU A 1 166 ? -6.769 9.666 5.685 1.00 98.75 166 LEU A O 1
ATOM 1285 N N . GLU A 1 167 ? -8.753 10.315 4.856 1.00 98.69 167 GLU A N 1
ATOM 1286 C CA . GLU A 1 167 ? -8.329 10.429 3.461 1.00 98.69 167 GLU A CA 1
ATOM 1287 C C . GLU A 1 167 ? -6.994 11.171 3.259 1.00 98.69 167 GLU A C 1
ATOM 1289 O O . GLU A 1 167 ? -6.077 10.554 2.715 1.00 98.69 167 GLU A O 1
ATOM 1294 N N . PRO A 1 168 ? -6.788 12.412 3.743 1.00 98.44 168 PRO A N 1
ATOM 1295 C CA . PRO A 1 168 ? -5.519 13.111 3.521 1.00 98.44 168 PRO A CA 1
ATOM 1296 C C . PRO A 1 168 ? -4.315 12.409 4.171 1.00 98.44 168 PRO A C 1
ATOM 1298 O O . PRO A 1 168 ? -3.196 12.527 3.675 1.00 98.44 168 PRO A O 1
ATOM 1301 N N . PHE A 1 169 ? -4.528 11.655 5.256 1.00 98.69 169 PHE A N 1
ATOM 1302 C CA . PHE A 1 169 ? -3.475 10.882 5.921 1.00 98.69 169 PHE A CA 1
ATOM 1303 C C . PHE A 1 169 ? -3.129 9.623 5.123 1.00 98.69 169 PHE A C 1
ATOM 1305 O O . PHE A 1 169 ? -1.955 9.299 4.979 1.00 98.69 169 PHE A O 1
ATOM 1312 N N . ALA A 1 170 ? -4.136 8.935 4.577 1.00 98.56 170 ALA A N 1
ATOM 1313 C CA . ALA A 1 170 ? -3.949 7.763 3.723 1.00 98.56 170 ALA A CA 1
ATOM 1314 C C . ALA A 1 170 ? -3.334 8.108 2.357 1.00 98.56 170 ALA A C 1
ATOM 1316 O O . ALA A 1 170 ? -2.651 7.277 1.767 1.00 98.56 170 ALA A O 1
ATOM 1317 N N . GLU A 1 171 ? -3.562 9.323 1.852 1.00 98.25 171 GLU A N 1
ATOM 1318 C CA . GLU A 1 171 ? -2.986 9.821 0.597 1.00 98.25 171 GLU A CA 1
ATOM 1319 C C . GLU A 1 171 ? -1.549 10.355 0.752 1.00 98.25 171 GLU A C 1
ATOM 1321 O O . GLU A 1 171 ? -0.872 10.607 -0.253 1.00 98.25 171 GLU A O 1
ATOM 1326 N N . TYR A 1 172 ? -1.064 10.523 1.987 1.00 98.00 172 TYR A N 1
ATOM 1327 C CA . TYR A 1 172 ? 0.224 11.151 2.264 1.00 98.00 172 TYR A CA 1
ATOM 1328 C C . TYR A 1 172 ? 1.373 10.437 1.534 1.00 98.00 172 TYR A C 1
ATOM 1330 O O . TYR A 1 172 ? 1.630 9.250 1.723 1.00 98.00 172 TYR A O 1
ATOM 1338 N N . ASN A 1 173 ? 2.063 11.180 0.663 1.00 97.38 173 ASN A N 1
ATOM 1339 C CA . ASN A 1 173 ? 3.167 10.720 -0.187 1.00 97.38 173 ASN A CA 1
ATOM 1340 C C . ASN A 1 173 ? 2.879 9.543 -1.140 1.00 97.38 173 ASN A C 1
ATOM 1342 O O . ASN A 1 173 ? 3.798 9.124 -1.847 1.00 97.38 173 ASN A O 1
ATOM 1346 N N . ILE A 1 174 ? 1.634 9.069 -1.267 1.00 98.06 174 ILE A N 1
ATOM 1347 C CA . ILE A 1 174 ? 1.286 7.972 -2.187 1.00 98.06 174 ILE A CA 1
ATOM 1348 C C . ILE A 1 174 ? 1.707 8.305 -3.621 1.00 98.06 174 ILE A C 1
ATOM 1350 O O . ILE A 1 174 ? 2.437 7.546 -4.263 1.00 98.06 174 ILE A O 1
ATOM 1354 N N . MET A 1 175 ? 1.310 9.484 -4.106 1.00 97.88 175 MET A N 1
ATOM 1355 C CA . MET A 1 175 ? 1.645 9.913 -5.465 1.00 97.88 175 MET A CA 1
ATOM 1356 C C . MET A 1 175 ? 3.106 10.335 -5.622 1.00 97.88 175 MET A C 1
ATOM 1358 O O . MET A 1 175 ? 3.621 10.285 -6.738 1.00 97.88 175 MET A O 1
ATOM 1362 N N . ASN A 1 176 ? 3.802 10.678 -4.534 1.00 96.81 176 ASN A N 1
ATOM 1363 C CA . ASN A 1 176 ? 5.242 10.914 -4.579 1.00 96.81 176 ASN A CA 1
ATOM 1364 C C . ASN A 1 176 ? 5.999 9.604 -4.831 1.00 96.81 176 ASN A C 1
ATOM 1366 O O . ASN A 1 176 ? 6.843 9.564 -5.724 1.00 96.81 176 ASN A O 1
ATOM 1370 N N . VAL A 1 177 ? 5.652 8.516 -4.138 1.00 97.75 177 VAL A N 1
ATOM 1371 C CA . VAL A 1 177 ? 6.238 7.188 -4.391 1.00 97.75 177 VAL A CA 1
ATOM 1372 C C . VAL A 1 177 ? 5.884 6.676 -5.787 1.00 97.75 177 VAL A C 1
ATOM 1374 O O . VAL A 1 177 ? 6.764 6.214 -6.517 1.00 97.75 177 VAL A O 1
ATOM 1377 N N . TRP A 1 178 ? 4.616 6.793 -6.192 1.00 98.19 178 TRP A N 1
ATOM 1378 C CA . TRP A 1 178 ? 4.181 6.379 -7.527 1.00 98.19 178 TRP A CA 1
ATOM 1379 C C . TRP A 1 178 ? 4.947 7.116 -8.631 1.00 98.19 178 TRP A C 1
ATOM 1381 O O . TRP A 1 178 ? 5.560 6.483 -9.492 1.00 98.19 178 TRP A O 1
ATOM 1391 N N . SER A 1 179 ? 4.953 8.452 -8.579 1.00 97.06 179 SER A N 1
ATOM 1392 C CA . SER A 1 179 ? 5.469 9.297 -9.662 1.00 97.06 179 SER A CA 1
ATOM 1393 C C . SER A 1 179 ? 6.988 9.286 -9.762 1.00 97.06 179 SER A C 1
ATOM 1395 O O . SER A 1 179 ? 7.526 9.420 -10.861 1.00 97.06 179 SER A O 1
ATOM 1397 N N . ASN A 1 180 ? 7.677 9.133 -8.629 1.00 96.62 180 ASN A N 1
ATOM 1398 C CA . ASN A 1 180 ? 9.133 9.202 -8.580 1.00 96.62 180 ASN A CA 1
ATOM 1399 C C . ASN A 1 180 ? 9.806 7.827 -8.572 1.00 96.62 180 ASN A C 1
ATOM 1401 O O . ASN A 1 180 ? 11.000 7.775 -8.837 1.00 96.62 180 ASN A O 1
ATOM 1405 N N . ASN A 1 181 ? 9.088 6.725 -8.314 1.00 96.81 181 ASN A N 1
ATOM 1406 C CA . ASN A 1 181 ? 9.694 5.393 -8.245 1.00 96.81 181 ASN A CA 1
ATOM 1407 C C . ASN A 1 181 ? 8.878 4.314 -8.980 1.00 96.81 181 ASN A C 1
ATOM 1409 O O . ASN A 1 181 ? 9.278 3.866 -10.056 1.00 96.81 181 ASN A O 1
ATOM 1413 N N . LEU A 1 182 ? 7.720 3.916 -8.440 1.00 97.19 182 LEU A N 1
ATOM 1414 C CA . LEU A 1 182 ? 7.028 2.692 -8.869 1.00 97.19 182 LEU A CA 1
ATOM 1415 C C . LEU A 1 182 ? 6.572 2.711 -10.332 1.00 97.19 182 LEU A C 1
ATOM 1417 O O . LEU A 1 182 ? 6.673 1.683 -11.003 1.00 97.19 182 LEU A O 1
ATOM 1421 N N . ARG A 1 183 ? 6.151 3.864 -10.875 1.00 97.12 183 ARG A N 1
ATOM 1422 C CA . ARG A 1 183 ? 5.716 3.957 -12.282 1.00 97.12 183 ARG A CA 1
ATOM 1423 C C . ARG A 1 183 ? 6.798 3.541 -13.285 1.00 97.12 183 ARG A C 1
ATOM 1425 O O . ARG A 1 183 ? 6.502 3.064 -14.382 1.00 97.12 183 ARG A O 1
ATOM 1432 N N . TYR A 1 184 ? 8.068 3.709 -12.921 1.00 96.75 184 TYR A N 1
ATOM 1433 C CA . TYR A 1 184 ? 9.193 3.334 -13.774 1.00 96.75 184 TYR A CA 1
ATOM 1434 C C . TYR A 1 184 ? 9.486 1.838 -13.739 1.00 96.75 184 TYR A C 1
ATOM 1436 O O . TYR A 1 184 ? 10.169 1.343 -14.628 1.00 96.75 184 TYR A O 1
ATOM 1444 N N . MET A 1 185 ? 8.951 1.116 -12.755 1.00 95.75 185 MET A N 1
ATOM 1445 C CA . MET A 1 185 ? 9.050 -0.339 -12.674 1.00 95.75 185 MET A CA 1
ATOM 1446 C C . MET A 1 185 ? 7.871 -1.046 -13.348 1.00 95.75 185 MET A C 1
ATOM 1448 O O . MET A 1 185 ? 7.915 -2.259 -13.481 1.00 95.75 185 MET A O 1
ATOM 1452 N N . ILE A 1 186 ? 6.833 -0.333 -13.798 1.00 94.44 186 ILE A N 1
ATOM 1453 C CA . ILE A 1 186 ? 5.715 -0.961 -14.517 1.00 94.44 186 ILE A CA 1
ATOM 1454 C C . ILE A 1 186 ? 6.180 -1.439 -15.892 1.00 94.44 186 ILE A C 1
ATOM 1456 O O . ILE A 1 186 ? 6.666 -0.670 -16.721 1.00 94.44 186 ILE A O 1
ATOM 1460 N N . MET A 1 187 ? 6.030 -2.725 -16.133 1.00 92.00 187 MET A N 1
ATOM 1461 C CA . MET A 1 187 ? 6.345 -3.381 -17.389 1.00 92.00 187 MET A CA 1
ATOM 1462 C C . MET A 1 187 ? 5.197 -3.250 -18.395 1.00 92.00 187 MET A C 1
ATOM 1464 O O . MET A 1 187 ? 4.083 -2.852 -18.046 1.00 92.00 187 MET A O 1
ATOM 1468 N N . GLU A 1 188 ? 5.434 -3.587 -19.662 1.00 90.31 188 GLU A N 1
ATOM 1469 C CA . GLU A 1 188 ? 4.388 -3.534 -20.690 1.00 90.31 188 GLU A CA 1
ATOM 1470 C C . GLU A 1 188 ? 3.279 -4.567 -20.427 1.00 90.31 188 GLU A C 1
ATOM 1472 O O . GLU A 1 188 ? 2.106 -4.325 -20.740 1.00 90.31 188 GLU A O 1
ATOM 1477 N N . SER A 1 189 ? 3.628 -5.680 -19.772 1.00 88.69 189 SER A N 1
ATOM 1478 C CA . SER A 1 189 ? 2.681 -6.648 -19.201 1.00 88.69 189 SER A CA 1
ATOM 1479 C C . SER A 1 189 ? 1.770 -6.073 -18.112 1.00 88.69 189 SER A C 1
ATOM 1481 O O . SER A 1 189 ? 0.786 -6.720 -17.767 1.00 88.69 189 SER A O 1
ATOM 1483 N N . GLY A 1 190 ? 2.068 -4.886 -17.576 1.00 91.12 190 GLY A N 1
ATOM 1484 C CA . GLY A 1 190 ? 1.400 -4.294 -16.415 1.00 91.12 190 GLY A CA 1
ATOM 1485 C C . GLY A 1 190 ? 1.983 -4.733 -15.070 1.00 91.12 190 GLY A C 1
ATOM 1486 O O . GLY A 1 190 ? 1.638 -4.142 -14.051 1.00 91.12 190 GLY A O 1
ATOM 1487 N N . GLU A 1 191 ? 2.883 -5.720 -15.055 1.00 90.44 191 GLU A N 1
ATOM 1488 C CA . GLU A 1 191 ? 3.522 -6.199 -13.830 1.00 90.44 191 GLU A CA 1
ATOM 1489 C C . GLU A 1 191 ? 4.656 -5.273 -13.356 1.00 90.44 191 GLU A C 1
ATOM 1491 O O . GLU A 1 191 ? 5.276 -4.562 -14.146 1.00 90.44 191 GLU A O 1
ATOM 1496 N N . LEU A 1 192 ? 4.951 -5.265 -12.055 1.00 92.31 192 LEU A N 1
ATOM 1497 C CA . LEU A 1 192 ? 6.161 -4.625 -11.535 1.00 92.31 192 LEU A CA 1
ATOM 1498 C C . LEU A 1 192 ? 7.417 -5.421 -11.922 1.00 92.31 192 LEU A C 1
ATOM 1500 O O . LEU A 1 192 ? 7.501 -6.627 -11.724 1.00 92.31 192 LEU A O 1
ATOM 1504 N N . ALA A 1 193 ? 8.444 -4.737 -12.411 1.00 92.19 193 ALA A N 1
ATOM 1505 C CA . ALA A 1 193 ? 9.772 -5.302 -12.573 1.00 92.19 193 ALA A CA 1
ATOM 1506 C C . ALA A 1 193 ? 10.452 -5.508 -11.211 1.00 92.19 193 ALA A C 1
ATOM 1508 O O . ALA A 1 193 ? 10.253 -4.733 -10.274 1.00 92.19 193 ALA A O 1
ATOM 1509 N N . TYR A 1 194 ? 11.349 -6.496 -11.139 1.00 91.81 194 TYR A N 1
ATOM 1510 C CA . TYR A 1 194 ? 12.140 -6.808 -9.943 1.00 91.81 194 TYR A CA 1
ATOM 1511 C C . TYR A 1 194 ? 13.647 -6.718 -10.237 1.00 91.81 194 TYR A C 1
ATOM 1513 O O . TYR A 1 194 ? 14.306 -7.756 -10.347 1.00 91.81 194 TYR A O 1
ATOM 1521 N N . PRO A 1 195 ? 14.228 -5.507 -10.381 1.00 92.50 195 PRO A N 1
ATOM 1522 C CA . PRO A 1 195 ? 15.625 -5.331 -10.802 1.00 92.50 195 PRO A CA 1
ATOM 1523 C C . PRO A 1 195 ? 16.642 -6.079 -9.933 1.00 92.50 195 PRO A C 1
ATOM 1525 O O . PRO A 1 195 ? 17.678 -6.522 -10.414 1.00 92.50 195 PRO A O 1
ATOM 1528 N N . SER A 1 196 ? 16.335 -6.223 -8.648 1.00 90.50 196 SER A N 1
ATOM 1529 C CA . SER A 1 196 ? 17.156 -6.813 -7.588 1.00 90.50 196 SER A CA 1
ATOM 1530 C C . SER A 1 196 ? 16.797 -8.269 -7.256 1.00 90.50 196 SER A C 1
ATOM 1532 O O . SER A 1 196 ? 17.326 -8.804 -6.281 1.00 90.50 196 SER A O 1
ATOM 1534 N N . SER A 1 197 ? 15.954 -8.929 -8.066 1.00 84.62 197 SER A N 1
ATOM 1535 C CA . SER A 1 197 ? 15.203 -10.151 -7.709 1.00 84.62 197 SER A CA 1
ATOM 1536 C C . SER A 1 197 ? 14.025 -9.875 -6.773 1.00 84.62 197 SER A C 1
ATOM 1538 O O . SER A 1 197 ? 13.861 -8.787 -6.234 1.00 84.62 197 SER A O 1
ATOM 1540 N N . SER A 1 198 ? 13.180 -10.888 -6.597 1.00 83.31 198 SER A N 1
ATOM 1541 C CA . SER A 1 198 ? 12.193 -10.945 -5.523 1.00 83.31 198 SER A CA 1
ATOM 1542 C C . SER A 1 198 ? 12.604 -12.019 -4.516 1.00 83.31 198 SER A C 1
ATOM 1544 O O . SER A 1 198 ? 13.170 -13.046 -4.904 1.00 83.31 198 SER A O 1
ATOM 1546 N N . THR A 1 199 ? 12.344 -11.776 -3.229 1.00 78.00 199 THR A N 1
ATOM 1547 C CA . THR A 1 199 ? 12.374 -12.830 -2.191 1.00 78.00 199 THR A CA 1
ATOM 1548 C C . THR A 1 199 ? 11.015 -13.522 -2.037 1.00 78.00 199 THR A C 1
ATOM 1550 O O . THR A 1 199 ? 10.891 -14.490 -1.290 1.00 78.00 199 THR A O 1
ATOM 1553 N N . TRP A 1 200 ? 10.022 -13.065 -2.802 1.00 81.69 200 TRP A N 1
ATOM 1554 C CA . TRP A 1 200 ? 8.676 -13.613 -2.892 1.00 81.69 200 TRP A CA 1
ATOM 1555 C C . TRP A 1 200 ? 8.433 -14.312 -4.235 1.00 81.69 200 TRP A C 1
ATOM 1557 O O . TRP A 1 200 ? 9.292 -14.322 -5.121 1.00 81.69 200 TRP A O 1
ATOM 1567 N N . THR A 1 201 ? 7.260 -14.931 -4.378 1.00 80.25 201 THR A N 1
ATOM 1568 C CA . THR A 1 201 ? 6.830 -15.560 -5.630 1.00 80.25 201 THR A CA 1
ATOM 1569 C C . THR A 1 201 ? 6.764 -14.517 -6.749 1.00 80.25 201 THR A C 1
ATOM 1571 O O . THR A 1 201 ? 6.279 -13.414 -6.545 1.00 80.25 201 THR A O 1
ATOM 1574 N N . LEU A 1 202 ? 7.280 -14.857 -7.932 1.00 83.06 202 LEU A N 1
ATOM 1575 C CA . LEU A 1 202 ? 7.133 -14.024 -9.128 1.00 83.06 202 LEU A CA 1
ATOM 1576 C C . LEU A 1 202 ? 5.812 -14.338 -9.835 1.00 83.06 202 LEU A C 1
ATOM 1578 O O . LEU A 1 202 ? 5.369 -15.494 -9.834 1.00 83.06 202 LEU A O 1
ATOM 1582 N N . HIS A 1 203 ? 5.241 -13.333 -10.500 1.00 82.94 203 HIS A N 1
ATOM 1583 C CA . HIS A 1 203 ? 4.027 -13.449 -11.306 1.00 82.94 203 HIS A CA 1
ATOM 1584 C C . HIS A 1 203 ? 2.770 -13.842 -10.526 1.00 82.94 203 HIS A C 1
ATOM 1586 O O . HIS A 1 203 ? 1.825 -14.327 -11.140 1.00 82.94 203 HIS A O 1
ATOM 1592 N N . ASP A 1 204 ? 2.731 -13.699 -9.197 1.00 80.50 204 ASP A N 1
ATOM 1593 C CA . ASP A 1 204 ? 1.521 -13.909 -8.382 1.00 80.50 204 ASP A CA 1
ATOM 1594 C C . ASP A 1 204 ? 0.504 -12.762 -8.485 1.00 80.50 204 ASP A C 1
ATOM 1596 O O . ASP A 1 204 ? -0.599 -12.912 -7.979 1.00 80.50 204 ASP A O 1
ATOM 1600 N N . TYR A 1 205 ? 0.850 -11.688 -9.208 1.00 87.94 205 TYR A N 1
ATOM 1601 C CA . TYR A 1 205 ? -0.016 -10.567 -9.609 1.00 87.94 205 TYR A CA 1
ATOM 1602 C C . TYR A 1 205 ? -0.693 -9.808 -8.455 1.00 87.94 205 TYR A C 1
ATOM 1604 O O . TYR A 1 205 ? -1.558 -8.960 -8.676 1.00 87.94 205 TYR A O 1
ATOM 1612 N N . GLU A 1 206 ? -0.156 -9.977 -7.247 1.00 84.00 206 GLU A N 1
ATOM 1613 C CA . GLU A 1 206 ? -0.678 -9.441 -5.988 1.00 84.00 206 GLU A CA 1
ATOM 1614 C C . GLU A 1 206 ? -0.581 -7.919 -5.826 1.00 84.00 206 GLU A C 1
ATOM 1616 O O . GLU A 1 206 ? -0.838 -7.387 -4.755 1.00 84.00 206 GLU A O 1
ATOM 1621 N N . HIS A 1 207 ? -0.202 -7.182 -6.861 1.00 88.75 207 HIS A N 1
ATOM 1622 C CA . HIS A 1 207 ? -0.171 -5.716 -6.868 1.00 88.75 207 HIS A CA 1
ATOM 1623 C C . HIS A 1 207 ? -1.419 -5.101 -7.522 1.00 88.75 207 HIS A C 1
ATOM 1625 O O . HIS A 1 207 ? -1.493 -3.882 -7.693 1.00 88.75 207 HIS A O 1
ATOM 1631 N N . ASN A 1 208 ? -2.414 -5.926 -7.860 1.00 91.81 208 ASN A N 1
ATOM 1632 C CA . ASN A 1 208 ? -3.690 -5.508 -8.439 1.00 91.81 208 ASN A CA 1
ATOM 1633 C C . ASN A 1 208 ? -4.447 -4.480 -7.575 1.00 91.81 208 ASN A C 1
ATOM 1635 O O . ASN A 1 208 ? -4.836 -3.438 -8.091 1.00 91.81 208 ASN A O 1
ATOM 1639 N N . SER A 1 209 ? -4.601 -4.688 -6.263 1.00 95.38 209 SER A N 1
ATOM 1640 C CA . SER A 1 209 ? -5.314 -3.737 -5.394 1.00 95.38 209 SER A CA 1
ATOM 1641 C C . SER A 1 209 ? -4.619 -2.383 -5.313 1.00 95.38 209 SER A C 1
ATOM 1643 O O . SER A 1 209 ? -5.299 -1.360 -5.318 1.00 95.38 209 SER A O 1
ATOM 1645 N N . TYR A 1 210 ? -3.282 -2.351 -5.309 1.00 97.81 210 TYR A N 1
ATOM 1646 C CA . TYR A 1 210 ? -2.535 -1.096 -5.366 1.00 97.81 210 TYR A CA 1
ATOM 1647 C C . TYR A 1 210 ? -2.807 -0.334 -6.661 1.00 97.81 210 TYR A C 1
ATOM 1649 O O . TYR A 1 210 ? -3.112 0.855 -6.628 1.00 97.81 210 TYR A O 1
ATOM 1657 N N . LEU A 1 211 ? -2.718 -1.007 -7.810 1.00 98.12 211 LEU A N 1
ATOM 1658 C CA . LEU A 1 211 ? -2.950 -0.358 -9.098 1.00 98.12 211 LEU A CA 1
ATOM 1659 C C . LEU A 1 211 ? -4.406 0.071 -9.262 1.00 98.12 211 LEU A C 1
ATOM 1661 O O . LEU A 1 211 ? -4.645 1.177 -9.740 1.00 98.12 211 LEU A O 1
ATOM 1665 N N . ALA A 1 212 ? -5.363 -0.734 -8.796 1.00 98.19 212 ALA A N 1
ATOM 1666 C CA . ALA A 1 212 ? -6.769 -0.356 -8.732 1.00 98.19 212 ALA A CA 1
ATOM 1667 C C . ALA A 1 212 ? -6.968 0.899 -7.873 1.00 98.19 212 ALA A C 1
ATOM 1669 O O . ALA A 1 212 ? -7.636 1.829 -8.314 1.00 98.19 212 ALA A O 1
ATOM 1670 N N . TRP A 1 213 ? -6.337 0.982 -6.697 1.00 98.31 213 TRP A N 1
ATOM 1671 C CA . TRP A 1 213 ? -6.347 2.182 -5.856 1.00 98.31 213 TRP A CA 1
ATOM 1672 C C . TRP A 1 213 ? -5.775 3.401 -6.591 1.00 98.31 213 TRP A C 1
ATOM 1674 O O . TRP A 1 213 ? -6.445 4.428 -6.684 1.00 98.31 213 TRP A O 1
ATOM 1684 N N . ILE A 1 214 ? -4.584 3.301 -7.188 1.00 98.75 214 ILE A N 1
ATOM 1685 C CA . ILE A 1 214 ? -3.975 4.428 -7.911 1.00 98.75 214 ILE A CA 1
ATOM 1686 C C . ILE A 1 214 ? -4.845 4.854 -9.114 1.00 98.75 214 ILE A C 1
ATOM 1688 O O . ILE A 1 214 ? -5.096 6.044 -9.326 1.00 98.75 214 ILE A O 1
ATOM 1692 N N . ALA A 1 215 ? -5.387 3.896 -9.865 1.00 98.56 215 ALA A N 1
ATOM 1693 C CA . ALA A 1 215 ? -6.220 4.145 -11.039 1.00 98.56 215 ALA A CA 1
ATOM 1694 C C . ALA A 1 215 ? -7.602 4.727 -10.700 1.00 98.56 215 ALA A C 1
ATOM 1696 O O . ALA A 1 215 ? -8.093 5.612 -11.409 1.00 98.56 215 ALA A O 1
ATOM 1697 N N . SER A 1 216 ? -8.252 4.214 -9.654 1.00 98.50 216 SER A N 1
ATOM 1698 C CA . SER A 1 216 ? -9.644 4.526 -9.323 1.00 98.50 216 SER A CA 1
ATOM 1699 C C . SER A 1 216 ? -9.774 5.697 -8.351 1.00 98.50 216 SER A C 1
ATOM 1701 O O . SER A 1 216 ? -10.771 6.421 -8.400 1.00 98.50 216 SER A O 1
ATOM 1703 N N . HIS A 1 217 ? -8.777 5.919 -7.489 1.00 98.62 217 HIS A N 1
ATOM 1704 C CA . HIS A 1 217 ? -8.785 6.987 -6.488 1.00 98.62 217 HIS A CA 1
ATOM 1705 C C . HIS A 1 217 ? -8.030 8.235 -6.947 1.00 98.62 217 HIS A C 1
ATOM 1707 O O . HIS A 1 217 ? -8.527 9.335 -6.723 1.00 98.62 217 HIS A O 1
ATOM 1713 N N . PHE A 1 218 ? -6.893 8.084 -7.638 1.00 98.62 218 PHE A N 1
ATOM 1714 C CA . PHE A 1 218 ? -6.113 9.217 -8.169 1.00 98.62 218 PHE A CA 1
ATOM 1715 C C . PHE A 1 218 ? -6.299 9.449 -9.675 1.00 98.62 218 PHE A C 1
ATOM 1717 O O . PHE A 1 218 ? -5.838 10.460 -10.201 1.00 98.62 218 PHE A O 1
ATOM 1724 N N . GLY A 1 219 ? -6.972 8.537 -10.383 1.00 98.44 219 GLY A N 1
ATOM 1725 C CA . GLY A 1 219 ? -7.252 8.702 -11.810 1.00 98.44 219 GLY A CA 1
ATOM 1726 C C . GLY A 1 219 ? -6.030 8.517 -12.713 1.00 98.44 219 GLY A C 1
ATOM 1727 O O . GLY A 1 219 ? -6.051 8.995 -13.848 1.00 98.44 219 GLY A O 1
ATOM 1728 N N . ASP A 1 220 ? -4.973 7.849 -12.238 1.00 98.62 220 ASP A N 1
ATOM 1729 C CA . ASP A 1 220 ? -3.730 7.710 -13.000 1.00 98.62 220 ASP A CA 1
ATOM 1730 C C . ASP A 1 220 ? -3.907 6.784 -14.225 1.00 98.62 220 ASP A C 1
ATOM 1732 O O . ASP A 1 220 ? -4.393 5.650 -14.096 1.00 98.62 220 ASP A O 1
ATOM 1736 N N . PRO A 1 221 ? -3.512 7.236 -15.429 1.00 98.44 221 PRO A N 1
ATOM 1737 C CA . PRO A 1 221 ? -3.757 6.489 -16.656 1.00 98.44 221 PRO A CA 1
ATOM 1738 C C . PRO A 1 221 ? -2.837 5.278 -16.851 1.00 98.44 221 PRO A C 1
ATOM 1740 O O . PRO A 1 221 ? -3.247 4.310 -17.499 1.00 98.44 221 PRO A O 1
ATOM 1743 N N . LEU A 1 222 ? -1.623 5.306 -16.296 1.00 98.12 222 LEU A N 1
ATOM 1744 C CA . LEU A 1 222 ? -0.690 4.183 -16.351 1.00 98.12 222 LEU A CA 1
ATOM 1745 C C . LEU A 1 222 ? -1.112 3.086 -15.375 1.00 98.12 222 LEU A C 1
ATOM 1747 O O . LEU A 1 222 ? -1.127 1.912 -15.739 1.00 98.12 222 LEU A O 1
ATOM 1751 N N . ALA A 1 223 ? -1.531 3.453 -14.164 1.00 98.38 223 ALA A N 1
ATOM 1752 C CA . ALA A 1 223 ? -2.089 2.499 -13.214 1.00 98.38 223 ALA A CA 1
ATOM 1753 C C . ALA A 1 223 ? -3.341 1.823 -13.785 1.00 98.38 223 ALA A C 1
ATOM 1755 O O . ALA A 1 223 ? -3.482 0.610 -13.670 1.00 98.38 223 ALA A O 1
ATOM 1756 N N . ARG A 1 224 ? -4.207 2.572 -14.487 1.00 98.06 224 ARG A N 1
ATOM 1757 C CA . ARG A 1 224 ? -5.382 2.004 -15.173 1.00 98.06 224 ARG A CA 1
ATOM 1758 C C . ARG A 1 224 ? -4.998 1.010 -16.265 1.00 98.06 224 ARG A C 1
ATOM 1760 O O . ARG A 1 224 ? -5.661 -0.011 -16.422 1.00 98.06 224 ARG A O 1
ATOM 1767 N N . TYR A 1 225 ? -3.964 1.320 -17.046 1.00 96.94 225 TYR A N 1
ATOM 1768 C CA . TYR A 1 225 ? -3.410 0.377 -18.015 1.00 96.94 225 TYR A CA 1
ATOM 1769 C C . TYR A 1 225 ? -2.910 -0.896 -17.328 1.00 96.94 225 TYR A C 1
ATOM 1771 O O . TYR A 1 225 ? -3.313 -1.992 -17.712 1.00 96.94 225 TYR A O 1
ATOM 1779 N N . ALA A 1 226 ? -2.081 -0.754 -16.296 1.00 96.31 226 ALA A N 1
ATOM 1780 C CA . ALA A 1 226 ? -1.472 -1.876 -15.596 1.00 96.31 226 ALA A CA 1
ATOM 1781 C C . ALA A 1 226 ? -2.514 -2.767 -14.895 1.00 96.31 226 ALA A C 1
ATOM 1783 O O . ALA A 1 226 ? -2.474 -3.982 -15.058 1.00 96.31 226 ALA A O 1
ATOM 1784 N N . ASP A 1 227 ? -3.497 -2.176 -14.210 1.00 96.69 227 ASP A N 1
ATOM 1785 C CA . ASP A 1 227 ? -4.592 -2.892 -13.541 1.00 96.69 227 ASP A CA 1
ATOM 1786 C C . ASP A 1 227 ? -5.391 -3.774 -14.517 1.00 96.69 227 ASP A C 1
ATOM 1788 O O . ASP A 1 227 ? -5.569 -4.973 -14.292 1.00 96.69 227 ASP A O 1
ATOM 1792 N N . ALA A 1 228 ? -5.784 -3.220 -15.672 1.00 94.00 228 ALA A N 1
ATOM 1793 C CA . ALA A 1 228 ? -6.507 -3.971 -16.699 1.00 94.00 228 ALA A CA 1
ATOM 1794 C C . ALA A 1 228 ? -5.684 -5.145 -17.259 1.00 94.00 228 ALA A C 1
ATOM 1796 O O . ALA A 1 228 ? -6.232 -6.208 -17.569 1.00 94.00 228 ALA A O 1
ATOM 1797 N N . ARG A 1 229 ? -4.364 -4.967 -17.390 1.00 93.06 229 ARG A N 1
ATOM 1798 C CA . ARG A 1 229 ? -3.460 -6.030 -17.837 1.00 93.06 229 ARG A CA 1
ATOM 1799 C C . ARG A 1 229 ? -3.312 -7.114 -16.768 1.00 93.06 229 ARG A C 1
ATOM 1801 O O . ARG A 1 229 ? -3.494 -8.289 -17.077 1.00 93.06 229 ARG A O 1
ATOM 1808 N N . LEU A 1 230 ? -3.088 -6.758 -15.508 1.00 92.31 230 LEU A N 1
ATOM 1809 C CA . LEU A 1 230 ? -2.995 -7.748 -14.434 1.00 92.31 230 LEU A CA 1
ATOM 1810 C C . LEU A 1 230 ? -4.268 -8.566 -14.275 1.00 92.31 230 LEU A C 1
ATOM 1812 O O . LEU A 1 230 ? -4.186 -9.788 -14.192 1.00 92.31 230 LEU A O 1
ATOM 1816 N N . ALA A 1 231 ? -5.443 -7.936 -14.329 1.00 92.38 231 ALA A N 1
ATOM 1817 C CA . ALA A 1 231 ? -6.713 -8.658 -14.275 1.00 92.38 231 ALA A CA 1
ATOM 1818 C C . ALA A 1 231 ? -6.821 -9.719 -15.390 1.00 92.38 231 ALA A C 1
ATOM 1820 O O . ALA A 1 231 ? -7.288 -10.839 -15.163 1.00 92.38 231 ALA A O 1
ATOM 1821 N N . ALA A 1 232 ? -6.344 -9.399 -16.596 1.00 92.00 232 ALA A N 1
ATOM 1822 C CA . ALA A 1 232 ? -6.301 -10.347 -17.704 1.00 92.00 232 ALA A CA 1
ATOM 1823 C C . ALA A 1 232 ? -5.268 -11.470 -17.495 1.00 92.00 232 ALA A C 1
ATOM 1825 O O . ALA A 1 232 ? -5.559 -12.613 -17.852 1.00 92.00 232 ALA A O 1
ATOM 1826 N N . LEU A 1 233 ? -4.103 -11.183 -16.902 1.00 90.06 233 LEU A N 1
ATOM 1827 C CA . LEU A 1 233 ? -3.085 -12.191 -16.574 1.00 90.06 233 LEU A CA 1
ATOM 1828 C C . LEU A 1 233 ? -3.567 -13.151 -15.482 1.00 90.06 233 LEU A C 1
ATOM 1830 O O . LEU A 1 233 ? -3.480 -14.366 -15.657 1.00 90.06 233 LEU A O 1
ATOM 1834 N N . VAL A 1 234 ? -4.174 -12.628 -14.415 1.00 89.56 234 VAL A N 1
ATOM 1835 C CA . VAL A 1 234 ? -4.823 -13.424 -13.364 1.00 89.56 234 VAL A CA 1
ATOM 1836 C C . VAL A 1 234 ? -5.885 -14.340 -13.971 1.00 89.56 234 VAL A C 1
ATOM 1838 O O . VAL A 1 234 ? -5.895 -15.551 -13.731 1.00 89.56 234 VAL A O 1
ATOM 1841 N N . ARG A 1 235 ? -6.750 -13.794 -14.836 1.00 90.56 235 ARG A N 1
ATOM 1842 C CA . ARG A 1 235 ? -7.785 -14.583 -15.512 1.00 90.56 235 ARG A CA 1
ATOM 1843 C C . ARG A 1 235 ? -7.192 -15.661 -16.416 1.00 90.56 235 ARG A C 1
ATOM 1845 O O . ARG A 1 235 ? -7.690 -16.788 -16.428 1.00 90.56 235 ARG A O 1
ATOM 1852 N N . GLN A 1 236 ? -6.156 -15.332 -17.184 1.00 89.25 236 GLN A N 1
ATOM 1853 C CA . GLN A 1 236 ? -5.460 -16.296 -18.032 1.00 89.25 236 GLN A CA 1
ATOM 1854 C C . GLN A 1 236 ? -4.862 -17.423 -17.191 1.00 89.25 236 GLN A C 1
ATOM 1856 O O . GLN A 1 236 ? -4.985 -18.589 -17.558 1.00 89.25 236 GLN A O 1
ATOM 1861 N N . GLN A 1 237 ? -4.262 -17.095 -16.054 1.00 87.38 237 GLN A N 1
ATOM 1862 C CA . GLN A 1 237 ? -3.668 -18.072 -15.162 1.00 87.38 237 GLN A CA 1
ATOM 1863 C C . GLN A 1 237 ? -4.721 -19.029 -14.579 1.00 87.38 237 GLN A C 1
ATOM 1865 O O . GLN A 1 237 ? -4.549 -20.245 -14.666 1.00 87.38 237 GLN A O 1
ATOM 1870 N N . GLN A 1 238 ? -5.863 -18.512 -14.116 1.00 89.31 238 GLN A N 1
ATOM 1871 C CA . GLN A 1 238 ? -6.999 -19.343 -13.692 1.00 89.31 238 GLN A CA 1
ATOM 1872 C C . GLN A 1 238 ? -7.490 -20.286 -14.804 1.00 89.31 238 GLN A C 1
ATOM 1874 O O . GLN A 1 238 ? -7.836 -21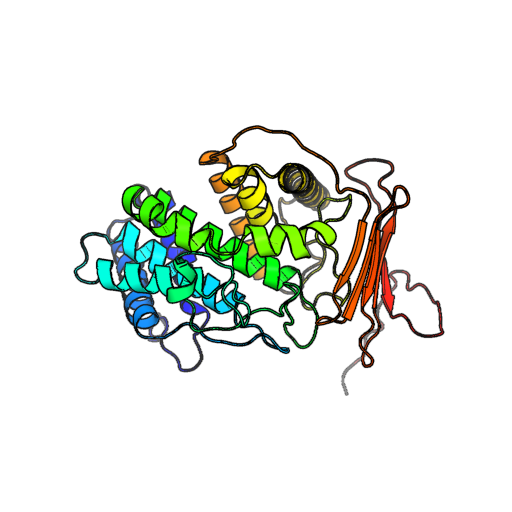.437 -14.535 1.00 89.31 238 GLN A O 1
ATOM 1879 N N . LEU A 1 239 ? -7.525 -19.813 -16.059 1.00 90.75 239 LEU A N 1
ATOM 1880 C CA . LEU A 1 239 ? -7.896 -20.633 -17.219 1.00 90.75 239 LEU A CA 1
ATOM 1881 C C . LEU A 1 239 ? -6.872 -21.738 -17.501 1.00 90.75 239 LEU A C 1
ATOM 1883 O O . LEU A 1 239 ? -7.269 -22.847 -17.846 1.00 90.75 239 LEU A O 1
ATOM 1887 N N . VAL A 1 240 ? -5.576 -21.447 -17.352 1.00 88.44 240 VAL A N 1
ATOM 1888 C CA . VAL A 1 240 ? -4.494 -22.428 -17.534 1.00 88.44 240 VAL A CA 1
ATOM 1889 C C . VAL A 1 240 ? -4.574 -23.540 -16.489 1.00 88.44 240 VAL A C 1
ATOM 1891 O O . VAL A 1 240 ? -4.367 -24.702 -16.833 1.00 88.44 240 VAL A O 1
ATOM 1894 N N . TRP A 1 241 ? -4.897 -23.216 -15.235 1.00 87.19 241 TRP A N 1
ATOM 1895 C CA . TRP A 1 241 ? -5.049 -24.233 -14.190 1.00 87.19 241 TRP A CA 1
ATOM 1896 C C . TRP A 1 241 ? -6.353 -25.020 -14.296 1.00 87.19 241 TRP A C 1
ATOM 1898 O O . TRP A 1 241 ? -6.393 -26.185 -13.911 1.00 87.19 241 TRP A O 1
ATOM 1908 N N . GLY A 1 242 ? -7.414 -24.401 -14.818 1.00 91.00 242 GLY A N 1
ATOM 1909 C CA . GLY A 1 242 ? -8.709 -25.049 -15.028 1.00 91.00 242 GLY A CA 1
ATOM 1910 C C . GLY A 1 242 ? -9.517 -25.304 -13.750 1.00 91.00 242 GLY A C 1
ATOM 1911 O O . GLY A 1 242 ? -10.599 -25.879 -13.8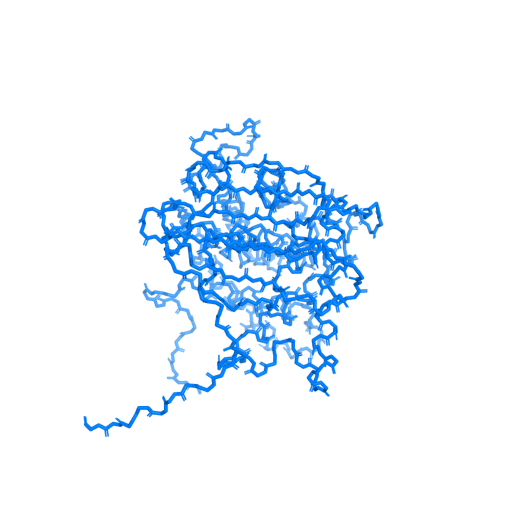33 1.00 91.00 242 GLY A O 1
ATOM 1912 N N . ASP A 1 243 ? -9.030 -24.866 -12.587 1.00 88.75 243 ASP A N 1
ATOM 1913 C CA . ASP A 1 243 ? -9.657 -25.079 -11.274 1.00 88.75 243 ASP A CA 1
ATOM 1914 C C . ASP A 1 243 ? -9.896 -23.781 -10.480 1.00 88.75 243 ASP A C 1
ATOM 1916 O O . ASP A 1 243 ? -10.325 -23.824 -9.330 1.00 88.75 243 ASP A O 1
ATOM 1920 N N . GLY A 1 244 ? -9.651 -22.620 -11.099 1.00 87.19 244 GLY A N 1
ATOM 1921 C CA . GLY A 1 244 ? -9.933 -21.304 -10.519 1.00 87.19 244 GLY A CA 1
ATOM 1922 C C . GLY A 1 244 ? -8.887 -20.779 -9.534 1.00 87.19 244 GLY A C 1
ATOM 1923 O O . GLY A 1 244 ? -9.039 -19.655 -9.056 1.00 87.19 244 GLY A O 1
ATOM 1924 N N . ARG A 1 245 ? -7.815 -21.534 -9.259 1.00 87.94 245 ARG A N 1
ATOM 1925 C CA . ARG A 1 245 ? -6.681 -21.051 -8.454 1.00 87.94 245 ARG A CA 1
ATOM 1926 C C . ARG A 1 245 ? -6.024 -19.822 -9.080 1.00 87.94 245 ARG A C 1
ATOM 1928 O O . ARG A 1 245 ? -5.903 -19.752 -10.302 1.00 87.94 245 ARG A O 1
ATOM 1935 N N . PHE A 1 246 ? -5.567 -18.878 -8.262 1.00 87.50 246 PHE A N 1
ATOM 1936 C CA . PHE A 1 246 ? -4.855 -17.696 -8.739 1.00 87.50 246 PHE A CA 1
ATOM 1937 C C . PHE A 1 246 ? -3.384 -18.018 -8.995 1.00 87.50 246 PHE A C 1
ATOM 1939 O O . PHE A 1 246 ? -2.895 -17.836 -10.103 1.00 87.50 246 PHE A O 1
ATOM 1946 N N . CYS A 1 247 ? -2.674 -18.569 -8.014 1.00 83.50 247 CYS A N 1
ATOM 1947 C CA . CYS A 1 247 ? -1.243 -18.858 -8.104 1.00 83.50 247 CYS A CA 1
ATOM 1948 C C . CYS A 1 247 ? -0.940 -20.248 -8.690 1.00 83.50 247 CYS A C 1
ATOM 1950 O O . CYS A 1 247 ? 0.039 -20.407 -9.423 1.00 83.50 247 CYS A O 1
ATOM 1952 N N . GLY A 1 248 ? -1.773 -21.252 -8.413 1.00 81.12 248 GLY A N 1
ATOM 1953 C CA . GLY A 1 248 ? -1.602 -22.625 -8.891 1.00 81.12 248 GLY A CA 1
ATOM 1954 C C . GLY A 1 248 ? -0.438 -23.384 -8.224 1.00 81.12 248 GLY A C 1
ATOM 1955 O O . GLY A 1 248 ? 0.107 -22.956 -7.208 1.00 81.12 248 GLY A O 1
ATOM 1956 N N . PRO A 1 249 ? -0.018 -24.541 -8.773 1.00 77.50 249 PRO A N 1
ATOM 1957 C CA . PRO A 1 249 ? 0.939 -25.450 -8.124 1.00 77.50 249 PRO A CA 1
ATOM 1958 C C . PRO A 1 249 ? 2.391 -24.942 -8.095 1.00 77.50 249 PRO A C 1
ATOM 1960 O O . PRO A 1 249 ? 3.256 -25.601 -7.525 1.00 77.50 249 PRO A O 1
ATOM 1963 N N . ARG A 1 250 ? 2.683 -23.792 -8.715 1.00 74.31 250 ARG A N 1
ATOM 1964 C CA . ARG A 1 250 ? 4.037 -23.213 -8.758 1.00 74.31 250 ARG A CA 1
ATOM 1965 C C . ARG A 1 250 ? 4.491 -22.619 -7.419 1.00 74.31 250 ARG A C 1
ATOM 1967 O O . ARG A 1 250 ? 5.666 -22.296 -7.282 1.00 74.31 250 ARG A O 1
ATOM 1974 N N . VAL A 1 251 ? 3.571 -22.452 -6.467 1.00 74.31 251 VAL A N 1
ATOM 1975 C CA . VAL A 1 251 ? 3.859 -21.954 -5.120 1.00 74.31 251 VAL A CA 1
ATOM 1976 C C . VAL A 1 251 ? 3.831 -23.132 -4.142 1.00 74.31 251 VAL A C 1
ATOM 1978 O O . VAL A 1 251 ? 2.747 -23.645 -3.849 1.00 74.31 251 VAL A O 1
ATOM 1981 N N . PRO A 1 252 ? 4.995 -23.583 -3.637 1.00 62.09 252 PRO A N 1
ATOM 1982 C CA . PRO A 1 252 ? 5.049 -24.541 -2.534 1.00 62.09 252 PRO A CA 1
ATOM 1983 C C . PRO A 1 252 ? 4.287 -23.979 -1.325 1.00 62.09 252 PRO A C 1
ATOM 1985 O O . PRO A 1 252 ? 4.411 -22.792 -1.037 1.00 62.09 252 PRO A O 1
ATOM 1988 N N . ASP A 1 253 ? 3.472 -24.797 -0.653 1.00 59.38 253 ASP A N 1
ATOM 1989 C CA . ASP A 1 253 ? 2.623 -24.371 0.478 1.00 59.38 253 ASP A CA 1
ATOM 1990 C C . ASP A 1 253 ? 1.642 -23.222 0.136 1.00 59.38 253 ASP A C 1
ATOM 1992 O O . ASP A 1 253 ? 1.311 -22.364 0.956 1.00 59.38 253 ASP A O 1
ATOM 1996 N N . GLY A 1 254 ? 1.140 -23.226 -1.106 1.00 64.81 254 GLY A N 1
ATOM 1997 C CA . GLY A 1 254 ? 0.436 -22.116 -1.756 1.00 64.81 254 GLY A CA 1
ATOM 1998 C C . GLY A 1 254 ? -0.884 -21.627 -1.151 1.00 64.81 254 GLY A C 1
ATOM 1999 O O . GLY A 1 254 ? -1.425 -20.661 -1.675 1.00 64.81 254 GLY A O 1
ATOM 2000 N N . PHE A 1 255 ? -1.405 -22.205 -0.061 1.00 76.25 255 PHE A N 1
ATOM 2001 C CA . PHE A 1 255 ? -2.644 -21.706 0.560 1.00 76.25 255 PHE A CA 1
ATOM 2002 C C . PHE A 1 255 ? -2.532 -20.227 0.953 1.00 76.25 255 PHE A C 1
ATOM 2004 O O . PHE A 1 255 ? -3.438 -19.447 0.672 1.00 76.25 255 PHE A O 1
ATOM 2011 N N . TYR A 1 256 ? -1.404 -19.831 1.553 1.00 79.31 256 TYR A N 1
ATOM 2012 C CA . TYR A 1 256 ? -1.190 -18.441 1.957 1.00 79.31 256 TYR A CA 1
ATOM 2013 C C . TYR A 1 256 ? -1.197 -17.491 0.753 1.00 79.31 256 TYR A C 1
ATOM 2015 O O . TYR A 1 256 ? -1.889 -16.480 0.777 1.00 79.31 256 TYR A O 1
ATOM 2023 N N . ARG A 1 257 ? -0.485 -17.835 -0.329 1.00 84.88 257 ARG A N 1
ATOM 2024 C CA . ARG A 1 257 ? -0.422 -16.986 -1.530 1.00 84.88 257 ARG A CA 1
ATOM 2025 C C . ARG A 1 257 ? -1.747 -16.908 -2.267 1.00 84.88 257 ARG A C 1
ATOM 2027 O O . ARG A 1 257 ? -2.125 -15.828 -2.700 1.00 84.88 257 ARG A O 1
ATOM 2034 N N . GLU A 1 258 ? -2.480 -18.015 -2.329 1.00 87.69 258 GLU A N 1
ATOM 2035 C CA . GLU A 1 258 ? -3.836 -18.001 -2.872 1.00 87.69 258 GLU A CA 1
ATOM 2036 C C . GLU A 1 258 ? -4.760 -17.087 -2.067 1.00 87.69 258 GLU A C 1
ATOM 2038 O O . GLU A 1 258 ? -5.518 -16.314 -2.647 1.00 87.69 258 GLU A O 1
ATOM 2043 N N . ALA A 1 2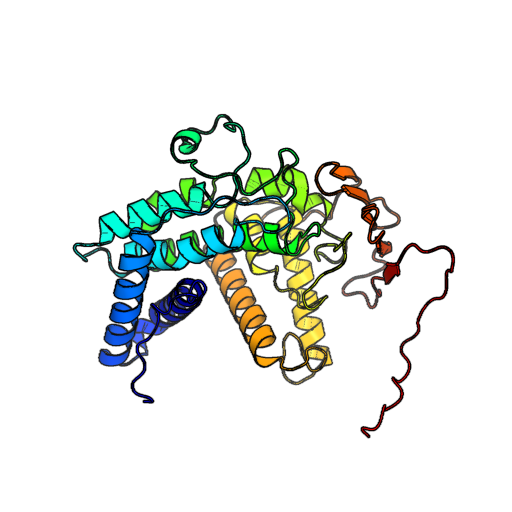59 ? -4.682 -17.128 -0.734 1.00 87.88 259 ALA A N 1
ATOM 2044 C CA . ALA A 1 259 ? -5.483 -16.259 0.121 1.00 87.88 259 ALA A CA 1
ATOM 2045 C C . ALA A 1 259 ? -5.112 -14.775 -0.046 1.00 87.88 259 ALA A C 1
ATOM 2047 O O . ALA A 1 259 ? -6.006 -13.927 -0.079 1.00 87.88 259 ALA A O 1
ATOM 2048 N N . VAL A 1 260 ? -3.818 -14.461 -0.179 1.00 88.56 260 VAL A N 1
ATOM 2049 C CA . VAL A 1 260 ? -3.338 -13.092 -0.428 1.00 88.56 260 VAL A CA 1
ATOM 2050 C C . VAL A 1 260 ? -3.872 -12.567 -1.759 1.00 88.56 260 VAL A C 1
ATOM 2052 O O . VAL A 1 260 ? -4.500 -11.508 -1.776 1.00 88.56 260 VAL A O 1
ATOM 2055 N N . GLU A 1 261 ? -3.696 -13.311 -2.850 1.00 90.00 261 GLU A N 1
ATOM 2056 C CA . GLU A 1 261 ? -4.123 -12.862 -4.179 1.00 90.00 261 GLU A CA 1
ATOM 2057 C C . GLU A 1 261 ? -5.653 -12.777 -4.300 1.00 90.00 261 GLU A C 1
ATOM 2059 O O . GLU A 1 261 ? -6.191 -11.807 -4.842 1.00 90.00 261 GLU A O 1
ATOM 2064 N N . ALA A 1 262 ? -6.385 -13.718 -3.694 1.00 91.06 262 ALA A N 1
ATOM 2065 C CA . ALA A 1 262 ? -7.843 -13.651 -3.611 1.00 91.06 262 ALA A CA 1
ATOM 2066 C C . ALA A 1 262 ? -8.319 -12.405 -2.843 1.00 91.06 262 ALA A C 1
ATOM 2068 O O . ALA A 1 262 ? -9.219 -11.697 -3.306 1.00 91.06 262 ALA A O 1
ATOM 2069 N N . ARG A 1 263 ? -7.704 -12.105 -1.687 1.00 92.50 263 ARG A N 1
ATOM 2070 C CA . ARG A 1 263 ? -8.021 -10.911 -0.885 1.00 92.50 263 ARG A CA 1
ATOM 2071 C C . ARG A 1 263 ? -7.758 -9.638 -1.682 1.00 92.50 263 ARG A C 1
ATOM 2073 O O . ARG A 1 263 ? -8.622 -8.765 -1.726 1.00 92.50 263 ARG A O 1
ATOM 2080 N N . ARG A 1 264 ? -6.584 -9.518 -2.305 1.00 93.56 264 ARG A N 1
ATOM 2081 C CA . ARG A 1 264 ? -6.202 -8.310 -3.051 1.00 93.56 264 ARG A CA 1
ATOM 2082 C C . ARG A 1 264 ? -7.048 -8.132 -4.313 1.00 93.56 264 ARG A C 1
ATOM 2084 O O . ARG A 1 264 ? -7.501 -7.021 -4.568 1.00 93.56 264 ARG A O 1
ATOM 2091 N N . THR A 1 265 ? -7.435 -9.214 -4.989 1.00 94.44 265 THR A N 1
ATOM 2092 C CA . THR A 1 265 ? -8.428 -9.162 -6.079 1.00 94.44 265 THR A CA 1
ATOM 2093 C C . THR A 1 265 ? -9.783 -8.625 -5.598 1.00 94.44 265 THR A C 1
ATOM 2095 O O . THR A 1 265 ? -10.384 -7.766 -6.247 1.00 94.44 265 THR A O 1
ATOM 2098 N N . ALA A 1 266 ? -10.278 -9.090 -4.444 1.00 95.00 266 ALA A N 1
ATOM 2099 C CA . ALA A 1 266 ? -11.539 -8.603 -3.880 1.00 95.00 266 ALA A CA 1
ATOM 2100 C C . ALA A 1 266 ? -11.468 -7.113 -3.495 1.00 95.00 266 ALA A C 1
ATOM 2102 O O . ALA A 1 266 ? -12.411 -6.358 -3.733 1.00 95.00 266 ALA A O 1
ATOM 2103 N N . ILE A 1 267 ? -10.337 -6.669 -2.948 1.00 96.75 267 ILE A N 1
ATOM 2104 C CA . ILE A 1 267 ? -10.105 -5.261 -2.609 1.00 96.75 267 ILE A CA 1
ATOM 2105 C C . ILE A 1 267 ? -9.963 -4.391 -3.861 1.00 96.75 267 ILE A C 1
ATOM 2107 O O . ILE A 1 267 ? -10.529 -3.301 -3.901 1.00 96.75 267 ILE A O 1
ATOM 2111 N N . ALA A 1 268 ? -9.296 -4.874 -4.911 1.00 97.19 268 ALA A N 1
ATOM 2112 C CA . ALA A 1 268 ? -9.240 -4.192 -6.202 1.00 97.19 268 ALA A CA 1
ATOM 2113 C C . ALA A 1 268 ? -10.654 -3.934 -6.753 1.00 97.19 268 ALA A C 1
ATOM 2115 O O . ALA A 1 268 ? -10.977 -2.821 -7.173 1.00 97.19 268 ALA A O 1
ATOM 2116 N N . TRP A 1 269 ? -11.540 -4.933 -6.668 1.00 96.88 269 TRP A N 1
ATOM 2117 C CA . TRP A 1 269 ? -12.948 -4.773 -7.037 1.00 96.88 269 TRP A CA 1
ATOM 2118 C C . TRP A 1 269 ? -13.674 -3.727 -6.174 1.00 96.88 269 TRP A C 1
ATOM 2120 O O . TRP A 1 269 ? -14.435 -2.910 -6.701 1.00 96.88 269 TRP A O 1
ATOM 2130 N N . LEU A 1 270 ? -13.421 -3.697 -4.862 1.00 97.81 270 LEU A N 1
ATOM 2131 C CA . LEU A 1 270 ? -13.979 -2.673 -3.974 1.00 97.81 270 LEU A CA 1
ATOM 2132 C C . LEU A 1 270 ? -13.466 -1.267 -4.331 1.00 97.81 270 LEU A C 1
ATOM 2134 O O . LEU A 1 270 ? -14.266 -0.335 -4.403 1.00 97.81 270 LEU A O 1
ATOM 2138 N N . HIS A 1 271 ? -12.177 -1.096 -4.636 1.00 98.12 271 HIS A N 1
ATOM 2139 C CA . HIS A 1 271 ? -11.639 0.189 -5.096 1.00 98.12 271 HIS A CA 1
ATOM 2140 C C . HIS A 1 271 ? -12.323 0.692 -6.368 1.00 98.12 271 HIS A C 1
ATOM 2142 O O . HIS A 1 271 ? -12.572 1.892 -6.487 1.00 98.12 271 HIS A O 1
ATOM 2148 N N . TRP A 1 272 ? -12.662 -0.195 -7.305 1.00 97.81 272 TRP A N 1
ATOM 2149 C CA . TRP A 1 272 ? -13.439 0.173 -8.490 1.00 97.81 272 TRP A CA 1
ATOM 2150 C C . TRP A 1 272 ? -14.906 0.474 -8.181 1.00 97.81 272 TRP A C 1
ATOM 2152 O O . TRP A 1 272 ? -15.476 1.402 -8.753 1.00 97.81 272 TRP A O 1
ATOM 2162 N N . THR A 1 273 ? -15.508 -0.264 -7.249 1.00 97.06 273 THR A N 1
ATOM 2163 C CA . THR A 1 273 ? -16.901 -0.059 -6.818 1.00 97.06 273 THR A CA 1
ATOM 2164 C C . THR A 1 273 ? -17.107 1.321 -6.188 1.00 97.06 273 THR A C 1
ATOM 2166 O O . THR A 1 273 ? -18.146 1.945 -6.396 1.00 97.06 273 THR A O 1
ATOM 2169 N N . PHE A 1 274 ? -16.103 1.825 -5.467 1.00 95.44 274 PHE A N 1
ATOM 2170 C CA . PHE A 1 274 ? -16.125 3.128 -4.792 1.00 95.44 274 PHE A CA 1
ATOM 2171 C C . PHE A 1 274 ? -15.187 4.157 -5.445 1.00 95.44 274 PHE A C 1
ATOM 2173 O O . PHE A 1 274 ? -14.700 5.075 -4.782 1.00 95.44 274 PHE A O 1
ATOM 2180 N N . ALA A 1 275 ? -14.913 4.000 -6.741 1.00 97.31 275 ALA A N 1
ATOM 2181 C CA . ALA A 1 275 ? -13.962 4.830 -7.468 1.00 97.31 275 ALA A CA 1
ATOM 2182 C C . ALA A 1 275 ? -14.357 6.317 -7.470 1.00 97.31 275 ALA A C 1
ATOM 2184 O O . ALA A 1 275 ? -15.472 6.675 -7.854 1.00 97.31 275 ALA A O 1
ATOM 2185 N N . LYS A 1 276 ? -13.396 7.199 -7.164 1.00 97.56 276 LYS A N 1
ATOM 2186 C CA . LYS A 1 276 ? -13.498 8.639 -7.472 1.00 97.56 276 LYS A CA 1
ATOM 2187 C C . LYS A 1 276 ? -13.428 8.885 -8.984 1.00 97.56 276 LYS A C 1
ATOM 2189 O O . LYS A 1 276 ? -14.073 9.789 -9.510 1.00 97.56 276 LYS A O 1
ATOM 2194 N N . HIS A 1 277 ? -12.668 8.044 -9.683 1.00 98.38 277 HIS A N 1
ATOM 2195 C CA . HIS A 1 277 ? -12.433 8.074 -11.122 1.00 98.38 277 HIS A CA 1
ATOM 2196 C C . HIS A 1 277 ? -12.834 6.727 -11.754 1.00 98.38 277 HIS A C 1
ATOM 2198 O O . HIS A 1 277 ? -11.966 5.921 -12.106 1.00 98.38 277 HIS A O 1
ATOM 2204 N N . PRO A 1 278 ? -14.142 6.446 -11.923 1.00 97.12 278 PRO A N 1
ATOM 2205 C CA . PRO A 1 278 ? -14.618 5.161 -12.453 1.00 97.12 278 PRO A CA 1
ATOM 2206 C C . PRO A 1 278 ? -14.181 4.916 -13.907 1.00 97.12 278 PRO A C 1
ATOM 2208 O O . PRO A 1 278 ? -13.981 3.779 -14.324 1.00 97.12 278 PRO A O 1
ATOM 2211 N N . SER A 1 279 ? -13.954 5.983 -14.671 1.00 96.12 279 SER A N 1
ATOM 2212 C CA . SER A 1 279 ? -13.464 5.951 -16.051 1.00 96.12 279 SER A CA 1
ATOM 2213 C C . SER A 1 279 ? -12.320 6.942 -16.245 1.00 96.12 279 SER A C 1
ATOM 2215 O O . SER A 1 279 ? -12.208 7.917 -15.504 1.00 96.12 279 SER A O 1
ATOM 2217 N N . GLY A 1 280 ? -11.504 6.734 -17.274 1.00 95.50 280 GLY A N 1
ATOM 2218 C CA . GLY A 1 280 ? -10.410 7.632 -17.628 1.00 95.50 280 GLY A CA 1
ATOM 2219 C C . GLY A 1 280 ? -9.536 7.046 -18.727 1.00 95.50 280 GLY A C 1
ATOM 2220 O O . GLY A 1 280 ? -9.785 5.937 -19.206 1.00 95.50 280 GLY A O 1
ATOM 2221 N N . ASN A 1 281 ? -8.503 7.791 -19.111 1.00 96.75 281 ASN A N 1
ATOM 2222 C CA . ASN A 1 281 ? -7.523 7.319 -20.081 1.00 96.75 281 ASN A CA 1
ATOM 2223 C C . ASN A 1 281 ? -6.766 6.109 -19.527 1.00 96.75 281 ASN A C 1
ATOM 2225 O O . ASN A 1 281 ? -6.474 6.041 -18.337 1.00 96.75 281 ASN A O 1
ATOM 2229 N N . SER A 1 282 ? -6.432 5.174 -20.408 1.00 97.00 282 SER A N 1
ATOM 2230 C CA . SER A 1 282 ? -5.535 4.055 -20.135 1.00 97.00 282 SER A CA 1
ATOM 2231 C C . SER A 1 282 ? -4.346 4.211 -21.073 1.00 97.00 282 SER A C 1
ATOM 2233 O O . SER A 1 282 ? -4.529 4.192 -22.291 1.00 97.00 282 SER A O 1
ATOM 2235 N N . ILE A 1 283 ? -3.164 4.468 -20.514 1.00 96.06 283 ILE A N 1
ATOM 2236 C CA . ILE A 1 283 ? -1.962 4.816 -21.283 1.00 96.06 283 ILE A CA 1
ATOM 2237 C C . ILE A 1 283 ? -0.862 3.809 -20.927 1.00 96.06 283 ILE A C 1
ATOM 2239 O O . ILE A 1 283 ? -0.623 3.595 -19.738 1.00 96.06 283 ILE A O 1
ATOM 2243 N N . PRO A 1 284 ? -0.218 3.161 -21.916 1.00 93.25 284 PRO A N 1
ATOM 2244 C CA . PRO A 1 284 ? 0.895 2.254 -21.654 1.00 93.25 284 PRO A CA 1
ATOM 2245 C C . PRO A 1 284 ? 2.085 2.992 -21.015 1.00 93.25 284 PRO A C 1
ATOM 2247 O O . PRO A 1 284 ? 2.138 4.220 -21.038 1.00 93.25 284 PRO A O 1
ATOM 2250 N N . PRO A 1 285 ? 3.059 2.271 -20.438 1.00 93.56 285 PRO A N 1
ATOM 2251 C CA . PRO A 1 285 ? 4.234 2.907 -19.856 1.00 93.56 285 PRO A CA 1
ATOM 2252 C C . PRO A 1 285 ? 5.051 3.684 -20.907 1.00 93.56 285 PRO A C 1
ATOM 2254 O O . PRO A 1 285 ? 5.425 3.120 -21.932 1.00 93.56 285 PRO A O 1
ATOM 2257 N N . ASP A 1 286 ? 5.375 4.950 -20.624 1.00 93.00 286 ASP A N 1
ATOM 2258 C CA . ASP A 1 286 ? 6.187 5.805 -21.505 1.00 93.00 286 ASP A CA 1
ATOM 2259 C C . ASP A 1 286 ? 7.669 5.386 -21.533 1.00 93.00 286 ASP A C 1
ATOM 2261 O O . ASP A 1 286 ? 8.165 4.736 -20.603 1.00 93.00 286 ASP A O 1
ATOM 2265 N N . GLU A 1 287 ? 8.408 5.818 -22.558 1.00 95.12 287 GLU A N 1
ATOM 2266 C CA . GLU A 1 287 ? 9.869 5.690 -22.583 1.00 95.12 287 GLU A CA 1
ATOM 2267 C C . GLU A 1 287 ? 10.513 6.437 -21.408 1.00 95.12 287 GLU A C 1
ATOM 2269 O O . GLU A 1 287 ? 10.114 7.549 -21.052 1.00 95.12 287 GLU A O 1
ATOM 2274 N N . ALA A 1 288 ? 11.523 5.826 -20.789 1.00 96.38 288 ALA A N 1
ATOM 2275 C CA . ALA A 1 288 ? 12.198 6.414 -19.639 1.00 96.38 288 ALA A CA 1
ATOM 2276 C C . ALA A 1 288 ? 13.598 5.831 -19.446 1.00 96.38 288 ALA A C 1
ATOM 2278 O O . ALA A 1 288 ? 13.811 4.635 -19.628 1.00 96.38 288 ALA A O 1
ATOM 2279 N N . VAL A 1 289 ? 14.531 6.660 -18.978 1.00 97.25 289 VAL A N 1
ATOM 2280 C CA . VAL A 1 289 ? 15.782 6.221 -18.344 1.00 97.25 289 VAL A CA 1
ATOM 2281 C C . VAL A 1 289 ? 15.774 6.777 -16.929 1.00 97.25 289 VAL A C 1
ATOM 2283 O O . VAL A 1 289 ? 15.709 7.993 -16.752 1.00 97.25 289 VAL A O 1
ATOM 2286 N N . VAL A 1 290 ? 15.843 5.906 -15.924 1.00 96.94 290 VAL A N 1
ATOM 2287 C CA . VAL A 1 290 ? 15.868 6.313 -14.514 1.00 96.94 290 VAL A CA 1
ATOM 2288 C C . VAL A 1 290 ? 17.020 5.675 -13.764 1.00 96.94 290 VAL A C 1
ATOM 2290 O O . VAL A 1 290 ? 17.369 4.515 -13.985 1.00 96.94 290 VAL A O 1
ATOM 2293 N N . HIS A 1 291 ? 17.592 6.447 -12.845 1.00 97.19 291 HIS A N 1
ATOM 2294 C CA . HIS A 1 291 ? 18.685 6.035 -11.978 1.00 97.19 291 HIS A CA 1
ATOM 2295 C C . HIS A 1 291 ? 18.302 6.299 -10.522 1.00 97.19 291 HIS A C 1
ATOM 2297 O O . HIS A 1 291 ? 18.094 7.447 -10.138 1.00 97.19 291 HIS A O 1
ATOM 2303 N N . PHE A 1 292 ? 18.229 5.233 -9.726 1.00 97.00 292 PHE A N 1
ATOM 2304 C CA . PHE A 1 292 ? 17.983 5.273 -8.285 1.00 97.00 292 PHE A CA 1
ATOM 2305 C C . PHE A 1 292 ? 19.276 4.916 -7.546 1.00 97.00 292 PHE A C 1
ATOM 2307 O O . PHE A 1 292 ? 19.541 3.734 -7.288 1.00 97.00 292 PHE A O 1
ATOM 2314 N N . PRO A 1 293 ? 20.147 5.902 -7.266 1.00 95.88 293 PRO A N 1
ATOM 2315 C CA . PRO A 1 293 ? 21.469 5.641 -6.716 1.00 95.88 293 PRO A CA 1
ATOM 2316 C C . PRO A 1 293 ? 21.420 5.056 -5.306 1.00 95.88 293 PRO A C 1
ATOM 2318 O O . PRO A 1 293 ? 22.278 4.232 -4.979 1.00 95.88 293 PRO A O 1
ATOM 2321 N N . SER A 1 294 ? 20.431 5.434 -4.489 1.00 95.62 294 SER A N 1
ATOM 2322 C CA . SER A 1 294 ? 20.341 4.980 -3.100 1.00 95.62 294 SER A CA 1
ATOM 2323 C C . SER A 1 294 ? 20.056 3.485 -2.997 1.00 95.62 294 SER A C 1
ATOM 2325 O O . SER A 1 294 ? 20.580 2.827 -2.103 1.00 95.62 294 SER A O 1
ATOM 2327 N N . VAL A 1 295 ? 19.312 2.944 -3.962 1.00 95.00 295 VAL A N 1
ATOM 2328 C CA . VAL A 1 295 ? 18.955 1.519 -4.050 1.00 95.00 295 VAL A CA 1
ATOM 2329 C C . VAL A 1 295 ? 19.661 0.794 -5.201 1.00 95.00 295 VAL A C 1
ATOM 2331 O O . VAL A 1 295 ? 19.364 -0.360 -5.494 1.00 95.00 295 VAL A O 1
ATOM 2334 N N . LYS A 1 296 ? 20.641 1.449 -5.834 1.00 96.00 296 LYS A N 1
ATOM 2335 C CA . LYS A 1 296 ? 21.557 0.888 -6.840 1.00 96.00 296 LYS A CA 1
ATOM 2336 C C . LYS A 1 296 ? 20.857 0.288 -8.064 1.00 96.00 296 LYS A C 1
ATOM 2338 O O . LYS A 1 296 ? 21.242 -0.787 -8.525 1.00 96.00 296 LYS A O 1
ATOM 2343 N N . VAL A 1 297 ? 19.848 0.978 -8.596 1.00 96.88 297 VAL A N 1
ATOM 2344 C CA . VAL A 1 297 ? 19.090 0.544 -9.782 1.00 96.88 297 VAL A CA 1
ATOM 2345 C C . VAL A 1 297 ? 19.245 1.538 -10.927 1.00 96.88 297 VAL A C 1
ATOM 2347 O O . VAL A 1 297 ? 19.111 2.744 -10.739 1.00 96.88 297 VAL A O 1
ATOM 2350 N N . LEU A 1 298 ? 19.480 1.020 -12.129 1.00 97.12 298 LEU A N 1
ATOM 2351 C CA . LEU A 1 298 ? 19.285 1.719 -13.396 1.00 97.12 298 LEU A CA 1
ATOM 2352 C C . LEU A 1 298 ? 18.180 0.987 -14.161 1.00 97.12 298 LEU A C 1
ATOM 2354 O O . LEU A 1 298 ? 18.243 -0.235 -14.286 1.00 97.12 298 LEU A O 1
ATOM 2358 N N . ALA A 1 299 ? 17.190 1.703 -14.682 1.00 96.88 299 ALA A N 1
ATOM 2359 C CA . ALA A 1 299 ? 16.158 1.129 -15.538 1.00 96.88 299 ALA A CA 1
ATOM 2360 C C . ALA A 1 299 ? 15.990 1.960 -16.809 1.00 96.88 299 ALA A C 1
ATOM 2362 O O . ALA A 1 299 ? 16.104 3.186 -16.788 1.00 96.88 299 ALA A O 1
ATOM 2363 N N . HIS A 1 300 ? 15.734 1.274 -17.915 1.00 96.44 300 HIS A N 1
ATOM 2364 C CA . HIS A 1 300 ? 15.499 1.857 -19.221 1.00 96.44 300 HIS A CA 1
ATOM 2365 C C . HIS A 1 300 ? 14.306 1.168 -19.878 1.00 96.44 300 HIS A C 1
ATOM 2367 O O . HIS A 1 300 ? 14.235 -0.060 -19.929 1.00 96.44 300 HIS A O 1
ATOM 2373 N N . ARG A 1 301 ? 13.387 1.972 -20.399 1.00 94.94 301 ARG A N 1
ATOM 2374 C CA . ARG A 1 301 ? 12.257 1.537 -21.208 1.00 94.94 301 ARG A CA 1
ATOM 2375 C C . ARG A 1 301 ? 12.274 2.284 -22.535 1.00 94.94 301 ARG A C 1
ATOM 2377 O O . ARG A 1 301 ? 12.398 3.507 -22.530 1.00 94.94 301 ARG A O 1
ATOM 2384 N N . SER A 1 302 ? 12.101 1.549 -23.627 1.00 93.06 302 SER A N 1
ATOM 2385 C CA . SER A 1 302 ? 11.919 2.084 -24.980 1.00 93.06 302 SER A CA 1
ATOM 2386 C C . SER A 1 302 ? 10.895 1.254 -25.756 1.00 93.06 302 SER A C 1
ATOM 2388 O O . SER A 1 302 ? 10.404 0.242 -25.252 1.00 93.06 302 SER A O 1
ATOM 2390 N N . GLU A 1 303 ? 10.643 1.607 -27.018 1.00 89.50 303 GLU A N 1
ATOM 2391 C CA . GLU A 1 303 ? 9.865 0.780 -27.962 1.00 89.50 303 GLU A CA 1
ATOM 2392 C C . GLU A 1 303 ? 10.356 -0.679 -28.095 1.00 89.50 303 GLU A C 1
ATOM 2394 O O . GLU A 1 303 ? 9.629 -1.537 -28.589 1.00 89.50 303 GLU A O 1
ATOM 2399 N N . SER A 1 304 ? 11.590 -0.989 -27.677 1.00 88.25 304 SER A N 1
ATOM 2400 C CA . SER A 1 304 ? 12.137 -2.357 -27.706 1.00 88.25 304 SER A CA 1
ATOM 2401 C C . SER A 1 304 ? 11.796 -3.190 -26.463 1.00 88.25 304 SER A C 1
ATOM 2403 O O . SER A 1 304 ? 12.012 -4.405 -26.466 1.00 88.25 304 SER A O 1
ATOM 2405 N N . GLY A 1 305 ? 11.270 -2.559 -25.411 1.00 90.31 305 GLY A N 1
ATOM 2406 C CA . GLY A 1 305 ? 10.912 -3.193 -24.146 1.00 90.31 305 GLY A CA 1
ATOM 2407 C C . GLY A 1 305 ? 11.557 -2.520 -22.934 1.00 90.31 305 GLY A C 1
ATOM 2408 O O . GLY A 1 305 ? 11.982 -1.364 -22.974 1.00 90.31 305 GLY A O 1
ATOM 2409 N N . PHE A 1 306 ? 11.635 -3.268 -21.839 1.00 94.25 306 PHE A N 1
ATOM 2410 C CA . PHE A 1 306 ? 12.174 -2.842 -20.555 1.00 94.25 306 PHE A CA 1
ATOM 2411 C C . PHE A 1 306 ? 13.460 -3.602 -20.214 1.00 94.25 306 PHE A C 1
ATOM 2413 O O . PHE A 1 306 ? 13.531 -4.828 -20.323 1.00 94.25 306 PHE A O 1
ATOM 2420 N N . VAL A 1 307 ? 14.464 -2.877 -19.727 1.00 95.25 307 VAL A N 1
ATOM 2421 C CA . VAL A 1 307 ? 15.671 -3.436 -19.118 1.00 95.25 307 VAL A CA 1
ATOM 2422 C C . VAL A 1 307 ? 15.979 -2.721 -17.811 1.00 95.25 307 VAL A C 1
ATOM 2424 O O . VAL A 1 307 ? 15.874 -1.501 -17.709 1.00 95.25 307 VAL A O 1
ATOM 2427 N N . SER A 1 308 ? 16.416 -3.466 -16.804 1.00 95.44 308 SER A N 1
ATOM 2428 C CA . SER A 1 308 ? 16.977 -2.882 -15.588 1.00 95.44 308 SER A CA 1
ATOM 2429 C C . SER A 1 308 ? 18.215 -3.628 -15.125 1.00 95.44 308 SER A C 1
ATOM 2431 O O . SER A 1 308 ? 18.398 -4.808 -15.427 1.00 95.44 308 SER A O 1
ATOM 2433 N N . VAL A 1 309 ? 19.061 -2.913 -14.391 1.00 95.81 309 VAL A N 1
ATOM 2434 C CA . VAL A 1 309 ? 20.266 -3.424 -13.750 1.00 95.81 309 VAL A CA 1
ATOM 2435 C C . VAL A 1 309 ? 20.269 -2.963 -12.300 1.00 95.81 309 VAL A C 1
ATOM 2437 O O . VAL A 1 309 ? 20.278 -1.764 -12.019 1.00 95.81 309 VAL A O 1
ATOM 2440 N N . TYR A 1 310 ? 20.312 -3.921 -11.383 1.00 95.31 310 TYR A N 1
ATOM 2441 C CA . TYR A 1 310 ? 20.680 -3.701 -9.993 1.00 95.31 310 TYR A CA 1
ATOM 2442 C C . TYR A 1 310 ? 22.177 -3.966 -9.845 1.00 95.31 310 TYR A C 1
ATOM 2444 O O . TYR A 1 310 ? 22.639 -5.081 -10.081 1.00 95.31 310 TYR A O 1
ATOM 2452 N N . TYR A 1 311 ? 22.950 -2.941 -9.488 1.00 93.75 311 TYR A N 1
ATOM 2453 C CA . TYR A 1 311 ? 24.418 -2.973 -9.528 1.00 93.75 311 TYR A CA 1
ATOM 2454 C C . TYR A 1 311 ? 25.062 -3.033 -8.135 1.00 93.75 311 TYR A C 1
ATOM 2456 O O . TYR A 1 311 ? 26.175 -2.545 -7.925 1.00 93.75 311 TYR A O 1
ATOM 2464 N N . ALA A 1 312 ? 24.390 -3.638 -7.151 1.00 87.69 312 ALA A N 1
ATOM 2465 C CA . ALA A 1 312 ? 25.028 -3.886 -5.864 1.00 87.69 312 ALA A CA 1
ATOM 2466 C C . ALA A 1 312 ? 26.239 -4.816 -6.007 1.00 87.69 312 ALA A C 1
ATOM 2468 O O . ALA A 1 312 ? 26.184 -5.847 -6.675 1.00 87.69 312 ALA A O 1
ATOM 2469 N N . SER A 1 313 ? 27.327 -4.462 -5.320 1.00 73.12 313 SER A N 1
ATOM 2470 C CA . SER A 1 313 ? 28.615 -5.165 -5.383 1.00 73.12 313 SER A CA 1
ATOM 2471 C C . SER A 1 313 ? 28.546 -6.636 -4.971 1.00 73.12 313 SER A C 1
ATOM 2473 O O . SER A 1 313 ? 29.387 -7.426 -5.386 1.00 73.12 313 SER A O 1
ATOM 2475 N N . THR A 1 314 ? 27.561 -7.010 -4.157 1.00 77.56 314 THR A N 1
ATOM 2476 C CA . THR A 1 314 ? 27.383 -8.372 -3.647 1.00 77.56 314 THR A CA 1
ATOM 2477 C C . THR A 1 314 ? 26.606 -9.274 -4.602 1.00 77.56 314 THR A C 1
ATOM 2479 O O . THR A 1 314 ? 26.807 -10.487 -4.578 1.00 77.56 314 THR A O 1
ATOM 2482 N N . ARG A 1 315 ? 25.712 -8.712 -5.428 1.00 80.50 315 ARG A N 1
ATOM 2483 C CA . ARG A 1 315 ? 24.825 -9.479 -6.311 1.00 80.50 315 ARG A CA 1
ATOM 2484 C C . ARG A 1 315 ? 24.273 -8.601 -7.445 1.00 80.50 315 ARG A C 1
ATOM 2486 O O . ARG A 1 315 ? 23.163 -8.083 -7.316 1.00 80.50 315 ARG A O 1
ATOM 2493 N N . PRO A 1 316 ? 25.010 -8.435 -8.554 1.00 88.62 316 PRO A N 1
ATOM 2494 C CA . PRO A 1 316 ? 24.485 -7.733 -9.713 1.00 88.62 316 PRO A CA 1
ATOM 2495 C C . PRO A 1 316 ? 23.396 -8.571 -10.398 1.00 88.62 316 PRO A C 1
ATOM 2497 O O . PRO A 1 316 ? 23.593 -9.754 -10.696 1.00 88.62 316 PRO A O 1
ATOM 2500 N N . MET A 1 317 ? 22.248 -7.952 -10.653 1.00 91.81 317 MET A N 1
ATOM 2501 C CA . MET A 1 317 ? 21.071 -8.590 -11.248 1.00 91.81 317 MET A CA 1
ATOM 2502 C C . MET A 1 317 ? 20.555 -7.752 -12.415 1.00 91.81 317 MET A C 1
ATOM 2504 O O . MET A 1 317 ? 20.738 -6.534 -12.441 1.00 91.81 317 MET A O 1
ATOM 2508 N N . GLY A 1 318 ? 19.916 -8.411 -13.379 1.00 88.69 318 GLY A N 1
ATOM 2509 C CA . GLY A 1 318 ? 19.228 -7.744 -14.476 1.00 88.69 318 GLY A CA 1
ATOM 2510 C C . GLY A 1 318 ? 17.845 -8.332 -14.726 1.00 88.69 318 GLY A C 1
ATOM 2511 O O . GLY A 1 318 ? 17.642 -9.542 -14.592 1.00 88.69 318 GLY A O 1
ATOM 2512 N N . TRP A 1 319 ? 16.914 -7.466 -15.122 1.00 90.44 319 TRP A N 1
ATOM 2513 C CA . TRP A 1 319 ? 15.579 -7.851 -15.579 1.00 90.44 319 TRP A CA 1
ATOM 2514 C C . TRP A 1 319 ? 15.367 -7.369 -17.007 1.00 90.44 319 TRP A C 1
ATOM 2516 O O . TRP A 1 319 ? 15.666 -6.211 -17.301 1.00 90.44 319 TRP A O 1
ATOM 2526 N N . ILE A 1 320 ? 14.837 -8.236 -17.871 1.00 90.25 320 ILE A N 1
ATOM 2527 C CA . ILE A 1 320 ? 14.497 -7.893 -19.254 1.00 90.25 320 ILE A CA 1
ATOM 2528 C C . ILE A 1 320 ? 13.072 -8.358 -19.552 1.00 90.25 320 ILE A C 1
ATOM 2530 O O . ILE A 1 320 ? 12.739 -9.532 -19.363 1.00 90.25 320 ILE A O 1
ATOM 2534 N N . GLU A 1 321 ? 12.263 -7.441 -20.074 1.00 89.25 321 GLU A N 1
ATOM 2535 C CA . GLU A 1 321 ? 10.990 -7.741 -20.720 1.00 89.25 321 GLU A CA 1
ATOM 2536 C C . GLU A 1 321 ? 11.026 -7.180 -22.151 1.00 89.25 321 GLU A C 1
ATOM 2538 O O . GLU A 1 321 ? 11.183 -5.972 -22.320 1.00 89.25 321 GLU A O 1
ATOM 2543 N N . PRO A 1 322 ? 10.929 -8.020 -23.195 1.00 86.00 322 PRO A N 1
ATOM 2544 C CA . PRO A 1 322 ? 10.833 -7.525 -24.564 1.00 86.00 322 PRO A CA 1
ATOM 2545 C C . PRO A 1 322 ? 9.487 -6.828 -24.796 1.00 86.00 322 PRO A C 1
ATOM 2547 O O . PRO A 1 322 ? 8.498 -7.178 -24.151 1.00 86.00 322 PRO A O 1
ATOM 2550 N N . ALA A 1 323 ? 9.435 -5.915 -25.768 1.00 81.31 323 ALA A N 1
ATOM 2551 C CA . ALA A 1 323 ? 8.178 -5.296 -26.181 1.00 81.31 323 ALA A CA 1
ATOM 2552 C C . ALA A 1 323 ? 7.100 -6.344 -26.525 1.00 81.31 323 ALA A C 1
ATOM 2554 O O . ALA A 1 323 ? 7.374 -7.398 -27.120 1.00 81.31 323 ALA A O 1
ATOM 2555 N N . SER A 1 324 ? 5.856 -6.065 -26.148 1.00 68.19 324 SER A N 1
ATOM 2556 C CA . SER A 1 324 ? 4.756 -7.016 -26.243 1.00 68.19 324 SER A CA 1
ATOM 2557 C C . SER A 1 324 ? 4.166 -7.052 -27.655 1.00 68.19 324 SER A C 1
ATOM 2559 O O . SER A 1 324 ? 3.306 -6.256 -28.016 1.00 68.19 324 SER A O 1
ATOM 2561 N N . PHE A 1 325 ? 4.516 -8.066 -28.451 1.00 57.69 325 PHE A N 1
ATOM 2562 C CA . PHE A 1 325 ? 3.893 -8.315 -29.767 1.00 57.69 325 PHE A CA 1
ATOM 2563 C C . PHE A 1 325 ? 2.487 -8.971 -29.683 1.00 57.69 325 PHE A C 1
ATOM 2565 O O . PHE A 1 325 ? 2.172 -9.883 -30.446 1.00 57.69 325 PHE A O 1
ATOM 2572 N N . GLY A 1 326 ? 1.647 -8.541 -28.732 1.00 59.50 326 GLY A N 1
ATOM 2573 C CA . GLY A 1 326 ? 0.314 -9.100 -28.434 1.00 59.50 326 GLY A CA 1
ATOM 2574 C C . GLY A 1 326 ? 0.028 -9.186 -26.928 1.00 59.50 326 GLY A C 1
ATOM 2575 O O . GLY A 1 326 ? 0.953 -9.146 -26.130 1.00 59.50 326 GLY A O 1
ATOM 2576 N N . PHE A 1 327 ? -1.235 -9.263 -26.494 1.00 65.44 327 PHE A N 1
ATOM 2577 C CA . PHE A 1 327 ? -1.578 -9.426 -25.071 1.00 65.44 327 PHE A CA 1
ATOM 2578 C C . PHE A 1 327 ? -2.919 -10.166 -24.884 1.00 65.44 327 PHE A C 1
ATOM 2580 O O . PHE A 1 327 ? -3.868 -9.840 -25.599 1.00 65.44 327 PHE A O 1
ATOM 2587 N N . PRO A 1 328 ? -3.040 -11.121 -23.936 1.00 59.72 328 PRO A N 1
ATOM 2588 C CA . PRO A 1 328 ? -2.003 -11.590 -23.017 1.00 59.72 328 PRO A CA 1
ATOM 2589 C C . PRO A 1 328 ? -0.945 -12.435 -23.739 1.00 59.72 328 PRO A C 1
ATOM 2591 O O . PRO A 1 328 ? -1.265 -13.342 -24.509 1.00 59.72 328 PRO A O 1
ATOM 2594 N N . ASN A 1 329 ? 0.327 -12.100 -23.533 1.00 55.41 329 ASN A N 1
ATOM 2595 C CA . ASN A 1 329 ? 1.428 -12.688 -24.288 1.00 55.41 329 ASN A CA 1
ATOM 2596 C C . ASN A 1 329 ? 1.983 -13.925 -23.574 1.00 55.41 329 ASN A C 1
ATOM 2598 O O . ASN A 1 329 ? 2.034 -13.982 -22.351 1.00 55.41 329 ASN A O 1
ATOM 2602 N N . LYS A 1 330 ? 2.486 -14.899 -24.341 1.00 44.19 330 LYS A N 1
ATOM 2603 C CA . LYS A 1 330 ? 3.328 -15.991 -23.810 1.00 44.19 330 LYS A CA 1
ATOM 2604 C C . LYS A 1 330 ? 4.782 -15.539 -23.569 1.00 44.19 330 LYS A C 1
ATOM 2606 O O . LYS A 1 330 ? 5.668 -16.386 -23.476 1.00 44.19 330 LYS A O 1
ATOM 2611 N N . CYS A 1 331 ? 5.051 -14.228 -23.563 1.00 38.72 331 CYS A N 1
ATOM 2612 C CA . CYS A 1 331 ? 6.402 -13.698 -23.401 1.00 38.72 331 CYS A CA 1
ATOM 2613 C C . CYS A 1 331 ? 6.926 -14.040 -22.009 1.00 38.72 331 CYS A C 1
ATOM 2615 O O . CYS A 1 331 ? 6.324 -13.707 -20.996 1.00 38.72 331 CYS A O 1
ATOM 2617 N N . VAL A 1 332 ? 8.057 -14.734 -21.999 1.00 44.41 332 VAL A N 1
ATOM 2618 C CA . VAL A 1 332 ? 8.796 -15.113 -20.801 1.00 44.41 332 VAL A CA 1
ATOM 2619 C C . VAL A 1 332 ? 9.658 -13.915 -20.407 1.00 44.41 332 VAL A C 1
ATOM 2621 O O . VAL A 1 332 ? 10.538 -13.525 -21.174 1.00 44.41 332 VAL A O 1
ATOM 2624 N N . SER A 1 333 ? 9.410 -13.316 -19.243 1.00 48.06 333 SER A N 1
ATOM 2625 C CA . SER A 1 333 ? 10.369 -12.394 -18.625 1.00 48.06 333 SER A CA 1
ATOM 2626 C C . SER A 1 333 ? 11.597 -13.193 -18.180 1.00 48.06 333 SER A C 1
ATOM 2628 O O . SER A 1 333 ? 11.459 -14.265 -17.586 1.00 48.06 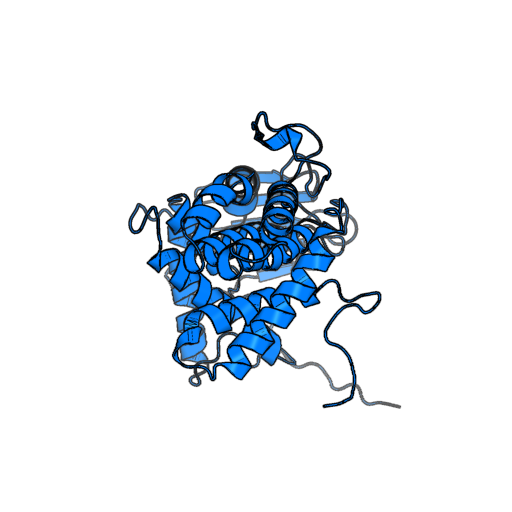333 SER A O 1
ATOM 2630 N N . TYR A 1 334 ? 12.803 -12.700 -18.471 1.00 44.91 334 TYR A N 1
ATOM 2631 C CA . TYR A 1 334 ? 14.045 -13.389 -18.105 1.00 44.91 334 TYR A CA 1
ATOM 2632 C C . TYR A 1 334 ? 14.720 -12.706 -16.917 1.00 44.91 334 TYR A C 1
ATOM 2634 O O . TYR A 1 334 ? 14.888 -11.486 -16.890 1.00 44.91 334 TYR A O 1
ATOM 2642 N N . HIS A 1 335 ? 15.153 -13.525 -15.957 1.00 43.50 335 HIS A N 1
ATOM 2643 C CA . HIS A 1 335 ? 15.925 -13.107 -14.794 1.00 43.50 335 HIS A CA 1
ATOM 2644 C C . HIS A 1 335 ? 17.360 -13.624 -14.932 1.00 43.50 335 HIS A C 1
ATOM 2646 O O . HIS A 1 335 ? 17.562 -14.835 -15.042 1.00 43.50 335 HIS A O 1
ATOM 2652 N N . ALA A 1 336 ? 18.358 -12.737 -14.940 1.00 47.50 336 ALA A N 1
ATOM 2653 C CA . ALA A 1 336 ? 19.756 -13.132 -15.119 1.00 47.50 336 ALA A CA 1
ATOM 2654 C C . ALA A 1 336 ? 20.653 -12.594 -13.995 1.00 47.50 336 ALA A C 1
ATOM 2656 O O . ALA A 1 336 ? 20.626 -11.408 -13.663 1.00 47.50 336 ALA A O 1
ATOM 2657 N N . LEU A 1 337 ? 21.490 -13.476 -13.439 1.00 45.41 337 LEU A N 1
ATOM 2658 C CA . LEU A 1 337 ? 22.671 -13.092 -12.664 1.00 45.41 337 LEU A CA 1
ATOM 2659 C C . LEU A 1 337 ? 23.719 -12.560 -13.642 1.00 45.41 337 LEU A C 1
ATOM 2661 O O . LEU A 1 337 ? 24.167 -13.290 -14.529 1.00 45.41 337 LEU A O 1
ATOM 2665 N N . LEU A 1 338 ? 24.124 -11.302 -13.483 1.00 39.69 338 LEU A N 1
ATOM 2666 C CA . LEU A 1 338 ? 25.140 -10.689 -14.338 1.00 39.69 338 LEU A CA 1
ATOM 2667 C C . LEU A 1 338 ? 26.540 -11.082 -13.838 1.00 39.69 338 LEU A C 1
ATOM 2669 O O . LEU A 1 338 ? 27.246 -10.302 -13.207 1.00 39.69 338 LEU A O 1
ATOM 2673 N N . GLY A 1 339 ? 26.923 -12.333 -14.099 1.00 32.84 339 GLY A N 1
ATOM 2674 C CA . GLY A 1 339 ? 28.291 -12.842 -13.977 1.00 32.84 339 GLY A CA 1
ATOM 2675 C C . GLY A 1 339 ? 28.871 -13.168 -15.355 1.00 32.84 339 GLY A C 1
ATOM 2676 O O . GLY A 1 339 ? 28.122 -13.417 -16.294 1.00 32.84 339 GLY A O 1
ATOM 2677 N N . TRP A 1 340 ? 30.200 -13.185 -15.486 1.00 31.25 340 TRP A N 1
ATOM 2678 C CA . TRP A 1 340 ? 30.965 -13.410 -16.729 1.00 31.25 340 TRP A CA 1
ATOM 2679 C C . TRP A 1 340 ? 30.824 -14.821 -17.354 1.00 31.25 340 TRP A C 1
ATOM 2681 O O . TRP A 1 340 ? 31.779 -15.356 -17.899 1.00 31.25 340 TRP A O 1
ATOM 2691 N N . ASN A 1 341 ? 29.646 -15.441 -17.292 1.00 26.62 341 ASN A N 1
ATOM 2692 C CA . ASN A 1 341 ? 29.295 -16.657 -18.017 1.00 26.62 341 ASN A CA 1
ATOM 2693 C C . ASN A 1 341 ? 27.796 -16.628 -18.349 1.00 26.62 341 ASN A C 1
ATOM 2695 O O . ASN A 1 341 ? 26.956 -17.036 -17.549 1.00 26.62 341 ASN A O 1
ATOM 2699 N N . LEU A 1 342 ? 27.471 -16.149 -19.551 1.00 28.30 342 LEU A N 1
ATOM 2700 C CA . LEU A 1 342 ? 26.166 -16.323 -20.189 1.00 28.30 342 LEU A CA 1
ATOM 2701 C C . LEU A 1 342 ? 25.926 -17.821 -20.436 1.00 28.30 342 LEU A C 1
ATOM 2703 O O . LEU A 1 342 ? 26.386 -18.362 -21.437 1.00 28.30 342 LEU A O 1
ATOM 2707 N N . TRP A 1 343 ? 25.198 -18.486 -19.541 1.00 25.05 343 TRP A N 1
ATOM 2708 C CA . TRP A 1 343 ? 24.524 -19.750 -19.841 1.00 25.05 343 TRP A CA 1
ATOM 2709 C C . TRP A 1 343 ? 23.070 -19.652 -19.392 1.00 25.05 343 TRP A C 1
ATOM 2711 O O . TRP A 1 343 ? 22.762 -19.595 -18.202 1.00 25.05 343 TRP A O 1
ATOM 2721 N N . ALA A 1 344 ? 22.183 -19.606 -20.384 1.00 27.83 344 ALA A N 1
ATOM 2722 C CA . ALA A 1 344 ? 20.748 -19.734 -20.214 1.00 27.83 344 ALA A CA 1
ATOM 2723 C C . ALA A 1 344 ? 20.433 -21.072 -19.529 1.00 27.83 344 ALA A C 1
ATOM 2725 O O . ALA A 1 344 ? 20.823 -22.130 -20.022 1.00 27.83 344 ALA A O 1
ATOM 2726 N N . TRP A 1 345 ? 19.722 -21.036 -18.403 1.00 23.06 345 TRP A N 1
ATOM 2727 C CA . TRP A 1 345 ? 19.156 -22.242 -17.806 1.00 23.06 345 TRP A CA 1
ATOM 2728 C C . TRP A 1 345 ? 17.760 -22.474 -18.378 1.00 23.06 345 TRP A C 1
ATOM 2730 O O . TRP A 1 345 ? 16.808 -21.771 -18.040 1.00 23.06 345 TRP A O 1
ATOM 2740 N N . SER A 1 346 ? 17.651 -23.469 -19.260 1.00 25.38 346 SER A N 1
ATOM 2741 C CA . SER A 1 346 ? 16.377 -24.091 -19.602 1.00 25.38 346 SER A CA 1
ATOM 2742 C C . SER A 1 346 ? 15.905 -24.964 -18.442 1.00 25.38 346 SER A C 1
ATOM 2744 O O . SER A 1 346 ? 16.698 -25.641 -17.790 1.00 25.38 346 SER A O 1
ATOM 2746 N N . ILE A 1 347 ? 14.596 -24.978 -18.231 1.00 36.09 347 ILE A N 1
ATOM 2747 C CA . ILE A 1 347 ? 13.884 -25.803 -17.259 1.00 36.09 347 ILE A CA 1
ATOM 2748 C C . ILE A 1 347 ? 14.219 -27.285 -17.512 1.00 36.09 347 ILE A C 1
ATOM 2750 O O . ILE A 1 347 ? 13.904 -27.817 -18.574 1.00 36.09 347 ILE A O 1
ATOM 2754 N N . GLY A 1 348 ? 14.864 -27.941 -16.546 1.00 24.92 348 GLY A N 1
ATOM 2755 C CA . GLY A 1 348 ? 15.221 -29.358 -16.599 1.00 24.92 348 GLY A CA 1
ATOM 2756 C C . GLY A 1 348 ? 15.642 -29.870 -15.220 1.00 24.92 348 GLY A C 1
ATOM 2757 O O . GLY A 1 348 ? 16.643 -29.422 -14.678 1.00 24.92 348 GLY A O 1
ATOM 2758 N N . GLU A 1 349 ? 14.801 -30.737 -14.654 1.00 27.42 349 GLU A N 1
ATOM 2759 C CA . GLU A 1 349 ? 15.017 -31.704 -13.562 1.00 27.42 349 GLU A CA 1
ATOM 2760 C C . GLU A 1 349 ? 16.169 -31.455 -12.561 1.00 27.42 349 GLU A C 1
ATOM 2762 O O . GLU A 1 349 ? 17.350 -31.612 -12.866 1.00 27.42 349 GLU A O 1
ATOM 2767 N N . ARG A 1 350 ? 15.825 -31.195 -11.287 1.00 27.25 350 ARG A N 1
ATOM 2768 C CA . ARG A 1 350 ? 16.794 -31.326 -10.184 1.00 27.25 350 ARG A CA 1
ATOM 2769 C C . ARG A 1 350 ? 17.089 -32.812 -9.915 1.00 27.25 350 ARG A C 1
ATOM 2771 O O . ARG A 1 350 ? 16.139 -33.582 -9.754 1.00 27.25 350 ARG A O 1
ATOM 2778 N N . PRO A 1 351 ? 18.362 -33.215 -9.744 1.00 27.67 351 PRO A N 1
ATOM 2779 C CA . PRO A 1 351 ? 18.701 -34.534 -9.228 1.00 27.67 351 PRO A CA 1
ATOM 2780 C C . PRO A 1 351 ? 18.247 -34.663 -7.769 1.00 27.67 351 PRO A C 1
ATOM 2782 O O . PRO A 1 351 ? 18.444 -33.756 -6.957 1.00 27.67 351 PRO A O 1
ATOM 2785 N N . ARG A 1 352 ? 17.661 -35.815 -7.429 1.00 30.22 352 ARG A N 1
ATOM 2786 C CA . ARG A 1 352 ? 17.394 -36.212 -6.041 1.00 30.22 352 ARG A CA 1
ATOM 2787 C C . ARG A 1 352 ? 18.724 -36.363 -5.305 1.00 30.22 352 ARG A C 1
ATOM 2789 O O . ARG A 1 352 ? 19.560 -37.153 -5.731 1.00 30.22 352 ARG A O 1
ATOM 2796 N N . VAL A 1 353 ? 18.886 -35.669 -4.183 1.00 30.22 353 VAL A N 1
ATOM 2797 C CA . VAL A 1 353 ? 19.964 -35.947 -3.228 1.00 30.22 353 VAL A CA 1
ATOM 2798 C C . VAL A 1 353 ? 19.359 -36.741 -2.076 1.00 30.22 353 VAL A C 1
ATOM 2800 O O . VAL A 1 353 ? 18.502 -36.248 -1.345 1.00 30.22 353 VAL A O 1
ATOM 2803 N N . SER A 1 354 ? 19.760 -38.006 -1.984 1.00 27.92 354 SER A N 1
ATOM 2804 C CA . SER A 1 354 ? 19.435 -38.933 -0.903 1.00 27.92 354 SER A CA 1
ATOM 2805 C C . SER A 1 354 ? 20.150 -38.548 0.390 1.00 27.92 354 SER A C 1
ATOM 2807 O O . SER A 1 354 ? 21.304 -38.127 0.362 1.00 27.92 354 SER A O 1
ATOM 2809 N N . HIS A 1 355 ? 19.468 -38.746 1.515 1.00 32.84 355 HIS A N 1
ATOM 2810 C CA . HIS A 1 355 ? 20.050 -38.692 2.851 1.00 32.84 355 HIS A CA 1
ATOM 2811 C C . HIS A 1 355 ? 21.066 -39.818 3.079 1.00 32.84 355 HIS A C 1
ATOM 2813 O O . HIS A 1 355 ? 20.837 -40.956 2.662 1.00 32.84 355 HIS A O 1
ATOM 2819 N N . SER A 1 356 ? 22.121 -39.488 3.822 1.00 37.59 356 SER A N 1
ATOM 2820 C CA . SER A 1 356 ? 22.848 -40.394 4.714 1.00 37.59 356 SER A CA 1
ATOM 2821 C C . SER A 1 356 ? 23.199 -39.637 5.981 1.00 37.59 356 SER A C 1
ATOM 2823 O O . SER A 1 356 ? 23.786 -38.542 5.810 1.00 37.59 356 SER A O 1
#

Secondary structure (DSSP, 8-state):
--SPPSS-STT-SSHHHHHHHHHHHHHHTGGGS-HHHHHHHHHHHHHHHHHHTTSPPP---SSB-SHHHHHHHHHHHHHHHHHTTTSTTHHHHHHHHHHHHHTTS--SS--S-GGGGG-----S-TTS--EETTEE-HHHHHHHHHHHHHHHHHHHHH-HHHHHHHHHHHTTTHHHHHHHTGGGGB-TTSPBP-TT--SS-SS--TTHHHHHHHHHHS--HHHHHHHHHHHHHHHHHHHHHSS--SSGGGSTTTHHHHHHHHHHHHHHHHHHHT-SSSS----PPPPEEEEETTTTEEEEEETTEEEEEE--TT--EEEEEE--SSSS-----EEEE-SS---------PPP----

Foldseek 3Di:
DPPDDQDDPPPRLQSLLVLLLVLLVCLVCVVVDDPVVNVVSLVSLVVLLVVLLVDAQEADFAQAFSLLSLLSSLSSLLLNLQQVVVDPCNVSSLVSSLLSLLQNADEPDDPPDPCSVSHPYHRYYPLLWGHYNRATDLVSLLSSLLSLLSSLLSNCSRHVVSSVVCVVSSCNCSVVSCVRPQLLQQWQLLDGHDQGDDPDDPLLLLSLSSLLLCCQAVVDQQSVQSNVSSVQSQVVVCVVQVPNQRPPPPDVVCPVSSVSSVSSVVNSVSSCVPGPDVDHHHDHRDFDWDDDVVRQKTWTQDQQTIKMWRDDPVWIKMWTWGHDPDPPDPTDIDIDGPDPDDDDDDDDDDDDDDDD